Protein AF-0000000085159226 (afdb_homodimer)

pLDDT: mean 92.48, std 11.49, range [29.41, 98.88]

Solvent-accessible surface area (backbone atoms only — not comparable to full-atom values): 19243 Å² total; per-residue (Å²): 132,75,78,50,70,69,61,50,57,49,45,57,52,47,51,51,52,53,52,50,50,50,52,50,52,51,48,50,50,49,52,48,64,74,68,37,56,67,62,47,51,51,51,44,60,52,48,74,76,38,49,43,35,38,45,44,58,56,71,86,56,39,64,52,46,56,56,49,35,52,53,38,38,76,71,73,32,46,54,48,69,54,89,44,64,71,57,42,53,57,51,54,70,69,53,32,62,68,25,35,36,38,37,48,28,59,61,30,65,53,63,70,59,38,50,47,46,52,52,36,41,74,40,51,28,48,30,37,37,38,25,40,34,98,78,24,62,45,62,80,60,38,77,43,76,47,81,47,67,76,71,61,46,52,48,86,96,43,73,42,40,60,68,58,55,50,52,52,53,49,49,44,47,41,67,67,92,132,76,79,49,68,70,61,51,59,48,44,56,53,47,49,50,53,52,52,51,50,52,52,49,54,52,48,48,51,50,51,48,62,73,68,36,56,67,61,46,51,51,50,43,58,52,48,75,74,38,49,43,35,36,47,44,57,56,72,85,56,39,64,51,48,57,56,49,36,52,54,38,37,75,71,70,33,47,54,48,67,53,90,44,65,71,56,41,54,56,51,54,70,69,53,33,62,69,25,34,37,39,37,48,28,59,60,30,65,54,63,69,58,39,50,47,45,51,52,38,40,76,40,50,28,47,30,37,36,38,23,42,33,99,77,21,62,46,63,80,60,38,76,43,75,47,81,47,68,77,73,61,47,50,50,88,94,43,74,43,44,60,69,60,54,50,52,52,54,49,48,44,47,42,69,68,97

Foldseek 3Di:
DPCPPVNVVVVVVVVVVVVVLVVVLVVLLVVCVVPCPVVLVVVLVLCVVAAAEEEDEADPQQVLLVVLCVLSVVLVGHYDYDHDLVVSVVVLVVAALRYEYEYEYAALADPSSLVSLVSNLVRNHAYEYEYQHPPHSSVVRHPHYDHTHFPNDPDPPGTDDNSSSNSSSVVSSVVND/DPCPPVNVVVVVVVVVVVVVLVVVLVVQLVVCVPPCPVVLVVVLVLCVVAAAEEEDEADPQQVLLVVLCVLSVVLVGHYDYDHDLVVSVVVLVVAALRYEYEYEYAALADPSSLVSLVSNLVRNHAYEYEYQHPPHSSVVRHPHYDHTHFPNDPDPPHTDDNSSSNSSSVVSSVVND

Radius of gyration: 21.11 Å; Cα contacts (8 Å, |Δi|>4): 582; chains: 2; bounding box: 42×74×48 Å

Organism: Mycoplasmopsis pulmonis (strain UAB CTIP) (NCBI:txid272635)

Secondary structure (DSSP, 8-state):
----HHHHHHHHHHHHHHHHHHHHHHHHHHHHHHH-HHHHHHHHHHHTT--EEEEEE-GGGTHHHHHHHHHHHHTT-EEE--S-HHHHHHHHHH--TT-EEEEE-SSS--HHHHHHHHHHHHTT-EEEEEES-TT-GGGGT-SEEEE--S----STT----HHHHHHHHHHHHHHH-/----HHHHHHHHHHHHHHHHHHHHHHHHHHHHHHH-HHHHHHHHHHHTT--EEEEEE-GGGTHHHHHHHHHHHHTT-EEE--S-HHHHHHHHHH--TT-EEEEE-SSS--HHHHHHHHHHHHTT-EEEEEES-TT-GGGGT-SEEEE--S----STT----HHHHHHHHHHHHHHH-

Sequence (354 aa):
MTIKKEDFQDEKTQIVKWKNYNNLIAENIDFIYKNYYLEIIKIVGLLKRKNKIFLFGKGSNIELLSIFGQYLNKKEFISIYSYDIDIQEKYIDLVDQESFCFFFSFSGNTKKIVEFANKAKEKKAFIIHFSANPNSEIIKVCNIFLLVKNNEDVLYDHTNARISFLYIIMNIINLLKMTIKKEDFQDEKTQIVKWKNYNNLIAENIDFIYKNYYLEIIKIVGLLKRKNKIFLFGKGSNIELLSIFGQYLNKKEFISIYSYDIDIQEKYIDLVDQESFCFFFSFSGNTKKIVEFANKAKEKKAFIIHFSANPNSEIIKVCNIFLLVKNNEDVLYDHTNARISFLYIIMNIINLLK

InterPro domains:
  IPR001347 SIS domain [PF01380] (47-165)
  IPR001347 SIS domain [PS51464] (43-177)
  IPR035472 RpiR-like, SIS domain [cd05013] (39-173)
  IPR046348 SIS domain superfamily [SSF53697] (19-172)
  IPR047640 HTH-type transcriptional regulator RpiR-like [PTHR30514] (39-174)

Structure (mmCIF, N/CA/C/O backbone):
data_AF-0000000085159226-model_v1
#
loop_
_entity.id
_entity.type
_entity.pdbx_description
1 polymer 'SIS domain-containing protein'
#
loop_
_atom_site.group_PDB
_atom_site.id
_atom_site.type_symbol
_atom_site.label_atom_id
_atom_site.label_alt_id
_atom_site.label_comp_id
_atom_site.label_asym_id
_atom_site.label_entity_id
_atom_site.label_seq_id
_atom_site.pdbx_PDB_ins_code
_atom_site.Cartn_x
_atom_site.Cartn_y
_atom_site.Cartn_z
_atom_site.occupancy
_atom_site.B_iso_or_equiv
_atom_site.auth_seq_id
_atom_site.auth_comp_id
_atom_site.auth_asym_id
_atom_site.auth_atom_id
_atom_site.pdbx_PDB_model_num
ATOM 1 N N . MET A 1 1 ? -7.426 -40.5 -5.41 1 29.42 1 MET A N 1
ATOM 2 C CA . MET A 1 1 ? -6.246 -39.844 -4.84 1 29.42 1 MET A CA 1
ATOM 3 C C . MET A 1 1 ? -6.57 -39.188 -3.498 1 29.42 1 MET A C 1
ATOM 5 O O . MET A 1 1 ? -7.43 -38.312 -3.418 1 29.42 1 MET A O 1
ATOM 9 N N . THR A 1 2 ? -6.289 -39.812 -2.461 1 36.97 2 THR A N 1
ATOM 10 C CA . THR A 1 2 ? -6.586 -39.5 -1.065 1 36.97 2 THR A CA 1
ATOM 11 C C . THR A 1 2 ? -6.031 -38.156 -0.673 1 36.97 2 THR A C 1
ATOM 13 O O . THR A 1 2 ? -4.816 -37.938 -0.695 1 36.97 2 THR A O 1
ATOM 16 N N . ILE A 1 3 ? -6.773 -37.125 -0.876 1 48.66 3 ILE A N 1
ATOM 17 C CA . ILE A 1 3 ? -6.297 -35.844 -0.329 1 48.66 3 ILE A CA 1
ATOM 18 C C . ILE A 1 3 ? -5.699 -36.062 1.058 1 48.66 3 ILE A C 1
ATOM 20 O O . ILE A 1 3 ? -6.387 -36.562 1.967 1 48.66 3 ILE A O 1
ATOM 24 N N . LYS A 1 4 ? -4.387 -36.344 0.995 1 53.19 4 LYS A N 1
ATOM 25 C CA . LYS A 1 4 ? -3.703 -36.75 2.221 1 53.19 4 LYS A CA 1
ATOM 26 C C . LYS A 1 4 ? -4.094 -35.844 3.389 1 53.19 4 LYS A C 1
ATOM 28 O O . LYS A 1 4 ? -4.316 -34.656 3.209 1 53.19 4 LYS A O 1
ATOM 33 N N . LYS A 1 5 ? -4.449 -36.25 4.512 1 51.94 5 LYS A N 1
ATOM 34 C CA . LYS A 1 5 ? -4.781 -35.688 5.812 1 51.94 5 LYS A CA 1
ATOM 35 C C . LYS A 1 5 ? -3.955 -34.438 6.086 1 51.94 5 LYS A C 1
ATOM 37 O O . LYS A 1 5 ? -4.469 -33.438 6.625 1 51.94 5 LYS A O 1
ATOM 42 N N . GLU A 1 6 ? -2.631 -34.281 5.746 1 50.03 6 GLU A N 1
ATOM 43 C CA . GLU A 1 6 ? -1.7 -33.156 5.898 1 50.03 6 GLU A CA 1
ATOM 44 C C . GLU A 1 6 ? -2.119 -31.969 5.035 1 50.03 6 GLU A C 1
ATOM 46 O O . GLU A 1 6 ? -1.985 -30.828 5.453 1 50.03 6 GLU A O 1
ATOM 51 N N . ASP A 1 7 ? -2.658 -32.281 3.83 1 57.03 7 ASP A N 1
ATOM 52 C CA . ASP A 1 7 ? -3.154 -31.234 2.934 1 57.03 7 ASP A CA 1
ATOM 53 C C . ASP A 1 7 ? -4.371 -30.531 3.527 1 57.03 7 ASP A C 1
ATOM 55 O O . ASP A 1 7 ? -4.512 -29.312 3.402 1 57.03 7 ASP A O 1
ATOM 59 N N . PHE A 1 8 ? -5.266 -31.344 4.207 1 53.25 8 PHE A N 1
ATOM 60 C CA . PHE A 1 8 ? -6.461 -30.797 4.836 1 53.25 8 PHE A CA 1
ATOM 61 C C . PHE A 1 8 ? -6.094 -29.922 6.027 1 53.25 8 PHE A C 1
ATOM 63 O O . PHE A 1 8 ? -6.676 -28.859 6.223 1 53.25 8 PHE A O 1
ATOM 70 N N . GLN A 1 9 ? -5.266 -30.438 6.992 1 59.34 9 GLN A N 1
ATOM 71 C CA . GLN A 1 9 ? -4.812 -29.641 8.125 1 59.34 9 GLN A CA 1
ATOM 72 C C . GLN A 1 9 ? -4.145 -28.344 7.66 1 59.34 9 GLN A C 1
ATOM 74 O O . GLN A 1 9 ? -4.328 -27.297 8.273 1 59.34 9 GLN A O 1
ATOM 79 N N . ASP A 1 10 ? -3.584 -28.531 6.531 1 78 10 ASP A N 1
ATOM 80 C CA . ASP A 1 10 ? -2.922 -27.359 5.938 1 78 10 ASP A CA 1
ATOM 81 C C . ASP A 1 10 ? -3.943 -26.375 5.398 1 78 10 ASP A C 1
ATOM 83 O O . ASP A 1 10 ? -3.84 -25.172 5.652 1 78 10 ASP A O 1
ATOM 87 N N . GLU A 1 11 ? -5.133 -26.984 5.023 1 80.75 11 GLU A N 1
ATOM 88 C CA . GLU A 1 11 ? -6.16 -26.125 4.457 1 80.75 11 GLU A CA 1
ATOM 89 C C . GLU A 1 11 ? -6.914 -25.375 5.551 1 80.75 11 GLU A C 1
ATOM 91 O O . GLU A 1 11 ? -7.207 -24.188 5.414 1 80.75 11 GLU A O 1
ATOM 96 N N . LYS A 1 12 ? -7.309 -26.094 6.629 1 86.62 12 LYS A N 1
ATOM 97 C CA . LYS A 1 12 ? -8 -25.469 7.746 1 86.62 12 LYS A CA 1
ATOM 98 C C . LYS A 1 12 ? -7.156 -24.344 8.359 1 86.62 12 LYS A C 1
ATOM 100 O O . LYS A 1 12 ? -7.672 -23.281 8.688 1 86.62 12 LYS A O 1
ATOM 105 N N . THR A 1 13 ? -5.953 -24.625 8.523 1 91.25 13 THR A N 1
ATOM 106 C CA . THR A 1 13 ? -5.039 -23.625 9.062 1 91.25 13 THR A CA 1
ATOM 107 C C . THR A 1 13 ? -4.945 -22.422 8.133 1 91.25 13 THR A C 1
ATOM 109 O O . THR A 1 13 ? -4.922 -21.281 8.586 1 91.25 13 THR A O 1
ATOM 112 N N . GLN A 1 14 ? -4.949 -22.656 6.852 1 93 14 GLN A N 1
ATOM 113 C CA . GLN A 1 14 ? -4.883 -21.594 5.867 1 93 14 GLN A CA 1
ATOM 114 C C . GLN A 1 14 ? -6.141 -20.734 5.906 1 93 14 GLN A C 1
ATOM 116 O O . GLN A 1 14 ? -6.066 -19.5 5.781 1 93 14 GLN A O 1
ATOM 121 N N . ILE A 1 15 ? -7.246 -21.406 6.156 1 93.38 15 ILE A N 1
ATOM 122 C CA . ILE A 1 15 ? -8.523 -20.703 6.215 1 93.38 15 ILE A CA 1
ATOM 123 C C . ILE A 1 15 ? -8.547 -19.797 7.441 1 93.38 15 ILE A C 1
ATOM 125 O O . ILE A 1 15 ? -9 -18.641 7.363 1 93.38 15 ILE A O 1
ATOM 129 N N . VAL A 1 16 ? -8.117 -20.281 8.508 1 95.31 16 VAL A N 1
ATOM 130 C CA . VAL A 1 16 ? -8.094 -19.5 9.75 1 95.31 16 VAL A CA 1
ATOM 131 C C . VAL A 1 16 ? -7.16 -18.297 9.586 1 95.31 16 VAL A C 1
ATOM 133 O O . VAL A 1 16 ? -7.512 -17.188 9.961 1 95.31 16 VAL A O 1
ATOM 136 N N . LYS A 1 17 ? -5.992 -18.5 9.008 1 95 17 LYS A N 1
ATOM 137 C CA . LYS A 1 17 ? -5.047 -17.406 8.766 1 95 17 LYS A CA 1
ATOM 138 C C . LYS A 1 17 ? -5.652 -16.359 7.84 1 95 17 LYS A C 1
ATOM 140 O O . LYS A 1 17 ? -5.484 -15.156 8.07 1 95 17 LYS A O 1
ATOM 145 N N . TRP A 1 18 ? -6.336 -16.875 6.812 1 96.06 18 TRP A N 1
ATOM 146 C CA . TRP A 1 18 ? -7.027 -16.016 5.855 1 96.06 18 TRP A CA 1
ATOM 147 C C . TRP A 1 18 ? -8.055 -15.141 6.562 1 96.06 18 TRP A C 1
ATOM 149 O O . TRP A 1 18 ? -8.031 -13.914 6.418 1 96.06 18 TRP A O 1
ATOM 159 N N . LYS A 1 19 ? -8.852 -15.711 7.371 1 97.19 19 LYS A N 1
ATOM 160 C CA . LYS A 1 19 ? -9.922 -15.008 8.078 1 97.19 19 LYS A CA 1
ATOM 161 C C . LYS A 1 19 ? -9.352 -14.039 9.102 1 97.19 19 LYS A C 1
ATOM 163 O O . LYS A 1 19 ? -9.797 -12.891 9.188 1 97.19 19 LYS A O 1
ATOM 168 N N . ASN A 1 20 ? -8.375 -14.469 9.859 1 96.81 20 ASN A N 1
ATOM 169 C CA . ASN A 1 20 ? -7.785 -13.641 10.898 1 96.81 20 ASN A CA 1
ATOM 170 C C . ASN A 1 20 ? -7.117 -12.398 10.312 1 96.81 20 ASN A C 1
ATOM 172 O O . ASN A 1 20 ? -7.242 -11.305 10.867 1 96.81 20 ASN A O 1
ATOM 176 N N . TYR A 1 21 ? -6.414 -12.57 9.25 1 96.44 21 TYR A N 1
ATOM 177 C CA . TYR A 1 21 ? -5.734 -11.43 8.641 1 96.44 21 TYR A CA 1
ATOM 178 C C . TYR A 1 21 ? -6.738 -10.422 8.102 1 96.44 21 TYR A C 1
ATOM 180 O O . TYR A 1 21 ? -6.562 -9.211 8.273 1 96.44 21 TYR A O 1
ATOM 188 N N . ASN A 1 22 ? -7.773 -10.953 7.438 1 97.5 22 ASN A N 1
ATOM 189 C CA . ASN A 1 22 ? -8.812 -10.055 6.949 1 97.5 22 ASN A CA 1
ATOM 190 C C . ASN A 1 22 ? -9.445 -9.258 8.086 1 97.5 22 ASN A C 1
ATOM 192 O O . ASN A 1 22 ? -9.641 -8.047 7.969 1 97.5 22 ASN A O 1
ATOM 196 N N . ASN A 1 23 ? -9.758 -9.945 9.203 1 97.75 23 ASN A N 1
ATOM 197 C CA . ASN A 1 23 ? -10.359 -9.273 10.352 1 97.75 23 ASN A CA 1
ATOM 198 C C . ASN A 1 23 ? -9.445 -8.195 10.906 1 97.75 23 ASN A C 1
ATOM 200 O O . ASN A 1 23 ? -9.906 -7.109 11.273 1 97.75 23 ASN A O 1
ATOM 204 N N . LEU A 1 24 ? -8.211 -8.516 10.953 1 97.25 24 LEU A N 1
ATOM 205 C CA . LEU A 1 24 ? -7.211 -7.574 11.453 1 97.25 24 LEU A CA 1
ATOM 206 C C . LEU A 1 24 ? -7.168 -6.32 10.586 1 97.25 24 LEU A C 1
ATOM 208 O O . LEU A 1 24 ? -7.215 -5.203 11.102 1 97.25 24 LEU A O 1
ATOM 212 N N . ILE A 1 25 ? -7.082 -6.461 9.258 1 97.88 25 ILE A N 1
ATOM 213 C CA . ILE A 1 25 ? -6.984 -5.332 8.336 1 97.88 25 ILE A CA 1
ATOM 214 C C . ILE A 1 25 ? -8.266 -4.508 8.398 1 97.88 25 ILE A C 1
ATOM 216 O O . ILE A 1 25 ? -8.227 -3.275 8.43 1 97.88 25 ILE A O 1
ATOM 220 N N . ALA A 1 26 ? -9.398 -5.234 8.461 1 97.56 26 ALA A N 1
ATOM 221 C CA . ALA A 1 26 ? -10.68 -4.539 8.57 1 97.56 26 ALA A CA 1
ATOM 222 C C . ALA A 1 26 ? -10.742 -3.713 9.852 1 97.56 26 ALA A C 1
ATOM 224 O O . ALA A 1 26 ? -11.203 -2.568 9.836 1 97.56 26 ALA A O 1
ATOM 225 N N . GLU A 1 27 ? -10.312 -4.23 10.898 1 97.88 27 GLU A N 1
ATOM 226 C CA . GLU A 1 27 ? -10.297 -3.533 12.18 1 97.88 27 GLU A CA 1
ATOM 227 C C . GLU A 1 27 ? -9.375 -2.314 12.133 1 97.88 27 GLU A C 1
ATOM 229 O O . GLU A 1 27 ? -9.711 -1.26 12.68 1 97.88 27 GLU A O 1
ATOM 234 N N . ASN A 1 28 ? -8.18 -2.465 11.594 1 98.25 28 ASN A N 1
ATOM 235 C CA . ASN A 1 28 ? -7.223 -1.369 11.492 1 98.25 28 ASN A CA 1
ATOM 236 C C . ASN A 1 28 ? -7.793 -0.198 10.695 1 98.25 28 ASN A C 1
ATOM 238 O O . ASN A 1 28 ? -7.668 0.957 11.109 1 98.25 28 ASN A O 1
ATOM 242 N N . ILE A 1 29 ? -8.438 -0.51 9.555 1 98.06 29 ILE A N 1
ATOM 243 C CA . ILE A 1 29 ? -9.047 0.514 8.703 1 98.06 29 ILE A CA 1
ATOM 244 C C . ILE A 1 29 ? -10.188 1.194 9.461 1 98.06 29 ILE A C 1
ATOM 246 O O . ILE A 1 29 ? -10.289 2.424 9.461 1 98.06 29 ILE A O 1
ATOM 250 N N . ASP A 1 30 ? -10.992 0.391 10.141 1 98.12 30 ASP A N 1
ATOM 251 C CA . ASP A 1 30 ? -12.102 0.923 10.922 1 98.12 30 ASP A CA 1
ATOM 252 C C . ASP A 1 30 ? -11.602 1.84 12.039 1 98.12 30 ASP A C 1
ATOM 254 O O . ASP A 1 30 ? -12.203 2.879 12.312 1 98.12 30 ASP A O 1
ATOM 258 N N . PHE A 1 31 ? -10.57 1.495 12.711 1 98.44 31 PHE A N 1
ATOM 259 C CA . PHE A 1 31 ? -9.961 2.289 13.773 1 98.44 31 PHE A CA 1
ATOM 260 C C . PHE A 1 31 ? -9.555 3.666 13.25 1 98.44 31 PHE A C 1
ATOM 262 O O . PHE A 1 31 ? -9.875 4.684 13.875 1 98.44 31 PHE A O 1
ATOM 269 N N . ILE A 1 32 ? -8.883 3.734 12.117 1 98.31 32 ILE A N 1
ATOM 270 C CA . ILE A 1 32 ? -8.43 4.992 11.531 1 98.31 32 ILE A CA 1
ATOM 271 C C . ILE A 1 32 ? -9.633 5.828 11.117 1 98.31 32 ILE A C 1
ATOM 273 O O . ILE A 1 32 ? -9.695 7.027 11.398 1 98.31 32 ILE A O 1
ATOM 277 N N . TYR A 1 33 ? -10.578 5.148 10.445 1 98.38 33 TYR A N 1
ATOM 278 C CA . TYR A 1 33 ? -11.789 5.809 9.969 1 98.38 33 TYR A CA 1
ATOM 279 C C . TYR A 1 33 ? -12.523 6.48 11.125 1 98.38 33 TYR A C 1
ATOM 281 O O . TYR A 1 33 ? -12.977 7.625 11 1 98.38 33 TYR A O 1
ATOM 289 N N . LYS A 1 34 ? -12.594 5.852 12.242 1 98.12 34 LYS A N 1
ATOM 290 C CA . LYS A 1 34 ? -13.398 6.324 13.359 1 98.12 34 LYS A CA 1
ATOM 291 C C . LYS A 1 34 ? -12.656 7.383 14.164 1 98.12 34 LYS A C 1
ATOM 293 O O . LYS A 1 34 ? -13.273 8.242 14.805 1 98.12 34 LYS A O 1
ATOM 298 N N . ASN A 1 35 ? -11.352 7.395 14.07 1 97.75 35 ASN A N 1
ATOM 299 C CA . ASN A 1 35 ? -10.625 8.172 15.07 1 97.75 35 ASN A CA 1
ATOM 300 C C . ASN A 1 35 ? -9.898 9.352 14.438 1 97.75 35 ASN A C 1
ATOM 302 O O . ASN A 1 35 ? -9.5 10.289 15.133 1 97.75 35 ASN A O 1
ATOM 306 N N . TYR A 1 36 ? -9.727 9.336 13.141 1 97.38 36 TYR A N 1
ATOM 307 C CA . TYR A 1 36 ? -8.742 10.289 12.641 1 97.38 36 TYR A CA 1
ATOM 308 C C . TYR A 1 36 ? -9.367 11.242 11.633 1 97.38 36 TYR A C 1
ATOM 310 O O . TYR A 1 36 ? -8.656 11.961 10.914 1 97.38 36 TYR A O 1
ATOM 318 N N . TYR A 1 37 ? -10.688 11.273 11.547 1 96.25 37 TYR A N 1
ATOM 319 C CA . TYR A 1 37 ? -11.344 12.164 10.602 1 96.25 37 TYR A CA 1
ATOM 320 C C . TYR A 1 37 ? -10.945 13.617 10.852 1 96.25 37 TYR A C 1
ATOM 322 O O . TYR A 1 37 ? -10.547 14.328 9.93 1 96.25 37 TYR A O 1
ATOM 330 N N . LEU A 1 38 ? -10.93 14.109 12.078 1 96.06 38 LEU A N 1
ATOM 331 C CA . LEU A 1 38 ? -10.656 15.5 12.414 1 96.06 38 LEU A CA 1
ATOM 332 C C . LEU A 1 38 ? -9.203 15.852 12.117 1 96.06 38 LEU A C 1
ATOM 334 O O . LEU A 1 38 ? -8.914 16.906 11.555 1 96.06 38 LEU A O 1
ATOM 338 N N . GLU A 1 39 ? -8.281 14.977 12.523 1 97.19 39 GLU A N 1
ATOM 339 C CA . GLU A 1 39 ? -6.867 15.219 12.266 1 97.19 39 GLU A CA 1
ATOM 340 C C . GLU A 1 39 ? -6.578 15.297 10.773 1 97.19 39 GLU A C 1
ATOM 342 O O . GLU A 1 39 ? -5.824 16.172 10.328 1 97.19 39 GLU A O 1
ATOM 347 N N . ILE A 1 40 ? -7.238 14.43 10 1 97.25 40 ILE A N 1
ATOM 348 C CA . ILE A 1 40 ? -6.98 14.375 8.562 1 97.25 40 ILE A CA 1
ATOM 349 C C . ILE A 1 40 ? -7.562 15.617 7.891 1 97.25 40 ILE A C 1
ATOM 351 O O . ILE A 1 40 ? -6.934 16.203 7.008 1 97.25 40 ILE A O 1
ATOM 355 N N . ILE A 1 41 ? -8.695 16.078 8.32 1 95.06 41 ILE A N 1
ATOM 356 C CA . ILE A 1 41 ? -9.289 17.281 7.766 1 95.06 41 ILE A CA 1
ATOM 357 C C . ILE A 1 41 ? -8.406 18.484 8.094 1 95.06 41 ILE A C 1
ATOM 359 O O . ILE A 1 41 ? -8.219 19.375 7.254 1 95.06 41 ILE A O 1
ATOM 363 N N . LYS A 1 42 ? -7.906 18.531 9.266 1 94.62 42 LYS A N 1
ATOM 364 C CA . LYS A 1 42 ? -6.988 19.594 9.656 1 94.62 42 LYS A CA 1
ATOM 365 C C . LYS A 1 42 ? -5.742 19.594 8.781 1 94.62 42 LYS A C 1
ATOM 367 O O . LYS A 1 42 ? -5.312 20.656 8.312 1 94.62 42 LYS A O 1
ATOM 372 N N . ILE A 1 43 ? -5.164 18.453 8.531 1 95.62 43 ILE A N 1
ATOM 373 C CA . ILE A 1 43 ? -3.99 18.312 7.68 1 95.62 43 ILE A CA 1
ATOM 374 C C . ILE A 1 43 ? -4.309 18.828 6.281 1 95.62 43 ILE A C 1
ATOM 376 O O . ILE A 1 43 ? -3.555 19.641 5.719 1 95.62 43 ILE A O 1
ATOM 380 N N . VAL A 1 44 ? -5.438 18.453 5.766 1 94.81 44 VAL A N 1
ATOM 381 C CA . VAL A 1 44 ? -5.852 18.844 4.422 1 94.81 44 VAL A CA 1
ATOM 382 C C . VAL A 1 44 ? -6.02 20.359 4.352 1 94.81 44 VAL A C 1
ATOM 384 O O . VAL A 1 44 ? -5.594 21 3.383 1 94.81 44 VAL A O 1
ATOM 387 N N . GLY A 1 45 ? -6.652 20.922 5.387 1 91.88 45 GLY A N 1
ATOM 388 C CA . GLY A 1 45 ? -6.812 22.359 5.438 1 91.88 45 GLY A CA 1
ATOM 389 C C . GLY A 1 45 ? -5.492 23.109 5.449 1 91.88 45 GLY A C 1
ATOM 390 O O . GLY A 1 45 ? -5.348 24.141 4.781 1 91.88 45 GLY A O 1
ATOM 391 N N . LEU A 1 46 ? -4.559 22.609 6.145 1 90.75 46 LEU A N 1
ATOM 392 C CA . LEU A 1 46 ? -3.246 23.219 6.262 1 90.75 46 LEU A CA 1
ATOM 393 C C . LEU A 1 46 ? -2.465 23.094 4.961 1 90.75 46 LEU A C 1
ATOM 395 O O . LEU A 1 46 ? -1.759 24.031 4.559 1 90.75 46 LEU A O 1
ATOM 399 N N . LEU A 1 47 ? -2.578 21.984 4.25 1 91.25 47 LEU A N 1
ATOM 400 C CA . LEU A 1 47 ? -1.866 21.734 3.002 1 91.25 47 LEU A CA 1
ATOM 401 C C . LEU A 1 47 ? -2.359 22.656 1.896 1 91.25 47 LEU A C 1
ATOM 403 O O . LEU A 1 47 ? -1.607 23 0.979 1 91.25 47 LEU A O 1
ATOM 407 N N . LYS A 1 48 ? -3.541 23.062 2.021 1 87.06 48 LYS A N 1
ATOM 408 C CA . LYS A 1 48 ? -4.094 23.969 1.014 1 87.06 48 LYS A CA 1
ATOM 409 C C . LYS A 1 48 ? -3.441 25.344 1.094 1 87.06 48 LYS A C 1
ATOM 411 O O . LYS A 1 48 ? -3.469 26.109 0.126 1 87.06 48 LYS A O 1
ATOM 416 N N . ARG A 1 49 ? -2.855 25.641 2.199 1 84.12 49 ARG A N 1
ATOM 417 C CA . ARG A 1 49 ? -2.252 26.953 2.41 1 84.12 49 ARG A CA 1
ATOM 418 C C . ARG A 1 49 ? -0.758 26.922 2.109 1 84.12 49 ARG A C 1
ATOM 420 O O . ARG A 1 49 ? -0.153 27.969 1.841 1 84.12 49 ARG A O 1
ATOM 427 N N . LYS A 1 50 ? -0.128 25.844 2.264 1 75.25 50 LYS A N 1
ATOM 428 C CA . LYS A 1 50 ? 1.304 25.641 2.055 1 75.25 50 LYS A CA 1
ATOM 429 C C . LYS A 1 50 ? 1.563 24.516 1.062 1 75.25 50 LYS A C 1
ATOM 431 O O . LYS A 1 50 ? 0.823 23.531 1.027 1 75.25 50 LYS A O 1
ATOM 436 N N . ASN A 1 51 ? 2.76 24.812 0.404 1 79.44 51 ASN A N 1
ATOM 437 C CA . ASN A 1 51 ? 2.881 23.844 -0.686 1 79.44 51 ASN A CA 1
ATOM 438 C C . ASN A 1 51 ? 4.23 23.141 -0.655 1 79.44 51 ASN A C 1
ATOM 440 O O . ASN A 1 51 ? 4.535 22.344 -1.546 1 79.44 51 ASN A O 1
ATOM 444 N N . LYS A 1 52 ? 4.953 23.422 0.347 1 94.06 52 LYS A N 1
ATOM 445 C CA . LYS A 1 52 ? 6.234 22.734 0.446 1 94.06 52 LYS A CA 1
ATOM 446 C C . LYS A 1 52 ? 6.164 21.594 1.454 1 94.06 52 LYS A C 1
ATOM 448 O O . LYS A 1 52 ? 6.035 21.828 2.658 1 94.06 52 LYS A O 1
ATOM 453 N N . ILE A 1 53 ? 6.289 20.375 0.938 1 97.81 53 ILE A N 1
ATOM 454 C CA . ILE A 1 53 ? 6.051 19.203 1.766 1 97.81 53 ILE A CA 1
ATOM 455 C C . ILE A 1 53 ? 7.285 18.297 1.751 1 97.81 53 ILE A C 1
ATOM 457 O O . ILE A 1 53 ? 7.781 17.938 0.683 1 97.81 53 ILE A O 1
ATOM 461 N N . PHE A 1 54 ? 7.789 18.047 2.928 1 98.5 54 PHE A N 1
ATOM 462 C CA . PHE A 1 54 ? 8.898 17.109 3.084 1 98.5 54 PHE A CA 1
ATOM 463 C C . PHE A 1 54 ? 8.414 15.789 3.676 1 98.5 54 PHE A C 1
ATOM 465 O O . PHE A 1 54 ? 7.641 15.781 4.633 1 98.5 54 PHE A O 1
ATOM 472 N N . LEU A 1 55 ? 8.867 14.695 3.082 1 98.56 55 LEU A N 1
ATOM 473 C CA . LEU A 1 55 ? 8.523 13.359 3.566 1 98.56 55 LEU A CA 1
ATOM 474 C C . LEU A 1 55 ? 9.766 12.625 4.07 1 98.56 55 LEU A C 1
ATOM 476 O O . LEU A 1 55 ? 10.758 12.523 3.35 1 98.56 55 LEU A O 1
ATOM 480 N N . PHE A 1 56 ? 9.68 12.164 5.281 1 98.56 56 PHE A N 1
ATOM 481 C CA . PHE A 1 56 ? 10.797 11.477 5.906 1 98.56 56 PHE A CA 1
ATOM 482 C C . PHE A 1 56 ? 10.383 10.102 6.406 1 98.56 56 PHE A C 1
ATOM 484 O O . PHE A 1 56 ? 9.234 9.906 6.824 1 98.56 56 PHE A O 1
ATOM 491 N N . GLY A 1 57 ? 11.227 9.211 6.332 1 96.5 57 GLY A N 1
ATOM 492 C CA . GLY A 1 57 ? 11 7.855 6.805 1 96.5 57 GLY A CA 1
ATOM 493 C C . GLY A 1 57 ? 12.094 6.895 6.387 1 96.5 57 GLY A C 1
ATOM 494 O O . GLY A 1 57 ? 13.023 7.273 5.668 1 96.5 57 GLY A O 1
ATOM 495 N N . LYS A 1 58 ? 12 5.695 6.938 1 89.88 58 LYS A N 1
ATOM 496 C CA . LYS A 1 58 ? 12.945 4.645 6.582 1 89.88 58 LYS A CA 1
ATOM 497 C C . LYS A 1 58 ? 12.367 3.262 6.867 1 89.88 58 LYS A C 1
ATOM 499 O O . LYS A 1 58 ? 11.312 3.143 7.496 1 89.88 58 LYS A O 1
ATOM 504 N N . GLY A 1 59 ? 13 2.281 6.301 1 87.5 59 GLY A N 1
ATOM 505 C CA . GLY A 1 59 ? 12.641 0.913 6.637 1 87.5 59 GLY A CA 1
ATOM 506 C C . GLY A 1 59 ? 11.609 0.316 5.699 1 87.5 59 GLY A C 1
ATOM 507 O O . GLY A 1 59 ? 11.625 0.593 4.496 1 87.5 59 GLY A O 1
ATOM 508 N N . SER A 1 60 ? 10.773 -0.545 6.246 1 81.5 60 SER A N 1
ATOM 509 C CA . SER A 1 60 ? 9.891 -1.408 5.461 1 81.5 60 SER A CA 1
ATOM 510 C C . SER A 1 60 ? 8.773 -0.608 4.801 1 81.5 60 SER A C 1
ATOM 512 O O . SER A 1 60 ? 8.141 -1.08 3.854 1 81.5 60 SER A O 1
ATOM 514 N N . ASN A 1 61 ? 8.602 0.595 5.23 1 84.69 61 ASN A N 1
ATOM 515 C CA . ASN A 1 61 ? 7.5 1.388 4.695 1 84.69 61 ASN A CA 1
ATOM 516 C C . ASN A 1 61 ? 8.008 2.52 3.805 1 84.69 61 ASN A C 1
ATOM 518 O O . ASN A 1 61 ? 7.285 3.49 3.561 1 84.69 61 ASN A O 1
ATOM 522 N N . ILE A 1 62 ? 9.219 2.404 3.35 1 92.12 62 ILE A N 1
ATOM 523 C CA . ILE A 1 62 ? 9.883 3.512 2.674 1 92.12 62 ILE A CA 1
ATOM 524 C C . ILE A 1 62 ? 9.164 3.832 1.368 1 92.12 62 ILE A C 1
ATOM 526 O O . ILE A 1 62 ? 9.133 4.984 0.933 1 92.12 62 ILE A O 1
ATOM 530 N N . GLU A 1 63 ? 8.508 2.898 0.732 1 93.69 63 GLU A N 1
ATOM 531 C CA . GLU A 1 63 ? 7.828 3.115 -0.542 1 93.69 63 GLU A CA 1
ATOM 532 C C . GLU A 1 63 ? 6.676 4.105 -0.393 1 93.69 63 GLU A C 1
ATOM 534 O O . GLU A 1 63 ? 6.25 4.727 -1.371 1 93.69 63 GLU A O 1
ATOM 539 N N . LEU A 1 64 ? 6.227 4.281 0.822 1 94.38 64 LEU A N 1
ATOM 540 C CA . LEU A 1 64 ? 5.156 5.23 1.105 1 94.38 64 LEU A CA 1
ATOM 541 C C . LEU A 1 64 ? 5.562 6.645 0.706 1 9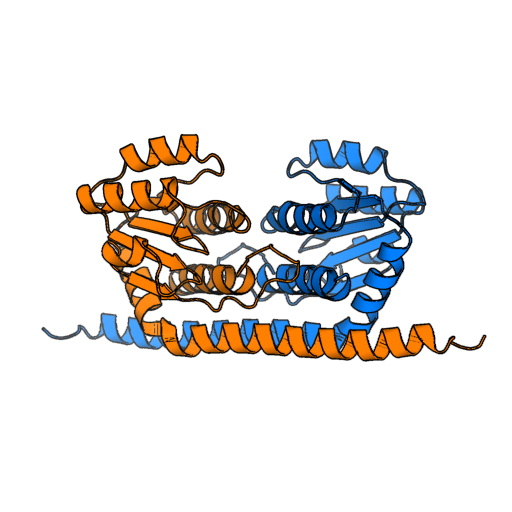4.38 64 LEU A C 1
ATOM 543 O O . LEU A 1 64 ? 4.723 7.438 0.279 1 94.38 64 LEU A O 1
ATOM 547 N N . LEU A 1 65 ? 6.859 6.941 0.875 1 97.19 65 LEU A N 1
ATOM 548 C CA . LEU A 1 65 ? 7.348 8.281 0.553 1 97.19 65 LEU A CA 1
ATOM 549 C C . LEU A 1 65 ? 7.113 8.602 -0.919 1 97.19 65 LEU A C 1
ATOM 551 O O . LEU A 1 65 ? 6.602 9.672 -1.251 1 97.19 65 LEU A O 1
ATOM 555 N N . SER A 1 66 ? 7.414 7.617 -1.749 1 95.44 66 SER A N 1
ATOM 556 C CA . SER A 1 66 ? 7.266 7.84 -3.184 1 95.44 66 SER A CA 1
ATOM 557 C C . SER A 1 66 ? 5.797 7.852 -3.592 1 95.44 66 SER A C 1
ATOM 559 O O . SER A 1 66 ? 5.383 8.664 -4.422 1 95.44 66 SER A O 1
ATOM 561 N N . ILE A 1 67 ? 4.973 7.008 -2.998 1 95 67 ILE A N 1
ATOM 562 C CA . ILE A 1 67 ? 3.551 6.965 -3.314 1 95 67 ILE A CA 1
ATOM 563 C C . ILE A 1 67 ? 2.904 8.297 -2.949 1 95 67 ILE A C 1
ATOM 565 O O . ILE A 1 67 ? 2.277 8.945 -3.795 1 95 67 ILE A O 1
ATOM 569 N N . PHE A 1 68 ? 3.184 8.734 -1.777 1 96.56 68 PHE A N 1
ATOM 570 C CA . PHE A 1 68 ? 2.588 9.977 -1.308 1 96.56 68 PHE A CA 1
ATOM 571 C C . PHE A 1 68 ? 3.129 11.164 -2.092 1 96.56 68 PHE A C 1
ATOM 573 O O . PHE A 1 68 ? 2.361 12.016 -2.553 1 96.56 68 PHE A O 1
ATOM 580 N N . GLY A 1 69 ? 4.426 11.156 -2.248 1 95.56 69 GLY A N 1
ATOM 581 C CA . GLY A 1 69 ? 5.062 12.242 -2.973 1 95.56 69 GLY A CA 1
ATOM 582 C C . GLY A 1 69 ? 4.551 12.398 -4.391 1 95.56 69 GLY A C 1
ATOM 583 O O . GLY A 1 69 ? 4.301 13.516 -4.848 1 95.56 69 GLY A O 1
ATOM 584 N N . GLN A 1 70 ? 4.371 11.367 -5.043 1 93.19 70 GLN A N 1
ATOM 585 C CA . GLN A 1 70 ? 3.891 11.414 -6.422 1 93.19 70 GLN A CA 1
ATOM 586 C C . GLN A 1 70 ? 2.467 11.961 -6.488 1 93.19 70 GLN A C 1
ATOM 588 O O . GLN A 1 70 ? 2.139 12.742 -7.379 1 93.19 70 GLN A O 1
ATOM 593 N N . TYR A 1 71 ? 1.628 11.562 -5.57 1 93.44 71 TYR A N 1
ATOM 594 C CA . TYR A 1 71 ? 0.261 12.07 -5.551 1 93.44 71 TYR A CA 1
ATOM 595 C C . TYR A 1 71 ? 0.24 13.555 -5.223 1 93.44 71 TYR A C 1
ATOM 597 O O . TYR A 1 71 ? -0.525 14.32 -5.816 1 93.44 71 TYR A O 1
ATOM 605 N N . LEU A 1 72 ? 1.1 13.898 -4.316 1 94.56 72 LEU A N 1
ATOM 606 C CA . LEU A 1 72 ? 1.189 15.32 -3.975 1 94.56 72 LEU A CA 1
ATOM 607 C C . LEU A 1 72 ? 1.641 16.141 -5.176 1 94.56 72 LEU A C 1
ATOM 609 O O . LEU A 1 72 ? 1.083 17.203 -5.445 1 94.56 72 LEU A O 1
ATOM 613 N N . ASN A 1 73 ? 2.578 15.555 -5.855 1 93.12 73 ASN A N 1
ATOM 614 C CA . ASN A 1 73 ? 3.066 16.25 -7.043 1 93.12 73 ASN A CA 1
ATOM 615 C C . ASN A 1 73 ? 1.974 16.391 -8.102 1 93.12 73 ASN A C 1
ATOM 617 O O . ASN A 1 73 ? 1.854 17.438 -8.742 1 93.12 73 ASN A O 1
ATOM 621 N N . LYS A 1 74 ? 1.193 15.445 -8.281 1 91.06 74 LYS A N 1
ATOM 622 C CA . LYS A 1 74 ? 0.094 15.484 -9.242 1 91.06 74 LYS A CA 1
ATOM 623 C C . LYS A 1 74 ? -0.946 16.531 -8.836 1 91.06 74 LYS A C 1
ATOM 625 O O . LYS A 1 74 ? -1.666 17.047 -9.695 1 91.06 74 LYS A O 1
ATOM 630 N N . LYS A 1 75 ? -0.99 16.797 -7.57 1 91.31 75 LYS A N 1
ATOM 631 C CA . LYS A 1 75 ? -1.893 17.828 -7.066 1 91.31 75 LYS A CA 1
ATOM 632 C C . LYS A 1 75 ? -1.196 19.188 -7.004 1 91.31 75 LYS A C 1
ATOM 634 O O . LYS A 1 75 ? -1.717 20.141 -6.406 1 91.31 75 LYS A O 1
ATOM 639 N N . GLU A 1 76 ? 0.038 19.25 -7.547 1 91.31 76 GLU A N 1
ATOM 640 C CA . GLU A 1 76 ? 0.789 20.5 -7.754 1 91.31 76 GLU A CA 1
ATOM 641 C C . GLU A 1 76 ? 1.416 20.984 -6.453 1 91.31 76 GLU A C 1
ATOM 643 O O . GLU A 1 76 ? 1.689 22.172 -6.297 1 91.31 76 GLU A O 1
ATOM 648 N N . PHE A 1 77 ? 1.541 20.094 -5.539 1 93.56 77 PHE A N 1
ATOM 649 C CA . PHE A 1 77 ? 2.385 20.375 -4.387 1 93.56 77 PHE A CA 1
ATOM 650 C C . PHE A 1 77 ? 3.852 20.125 -4.711 1 93.56 77 PHE A C 1
ATOM 652 O O . PHE A 1 77 ? 4.168 19.375 -5.637 1 93.56 77 PHE A O 1
ATOM 659 N N . ILE A 1 78 ? 4.648 20.859 -3.971 1 95.19 78 ILE A N 1
ATOM 660 C CA . ILE A 1 78 ? 6.074 20.562 -4.023 1 95.19 78 ILE A CA 1
ATOM 661 C C . ILE A 1 78 ? 6.422 19.531 -2.941 1 95.19 78 ILE A C 1
ATOM 663 O O . ILE A 1 78 ? 6.398 19.859 -1.75 1 95.19 78 ILE A O 1
ATOM 667 N N . SER A 1 79 ? 6.656 18.359 -3.355 1 96.56 79 SER A N 1
ATOM 668 C CA . SER A 1 79 ? 7.02 17.328 -2.393 1 96.56 79 SER A CA 1
ATOM 669 C C . SER A 1 79 ? 8.484 16.922 -2.537 1 96.56 79 SER A C 1
ATOM 671 O O . SER A 1 79 ? 8.969 16.719 -3.65 1 96.56 79 SER A O 1
ATOM 673 N N . ILE A 1 80 ? 9.195 16.859 -1.472 1 98.06 80 ILE A N 1
ATOM 674 C CA . ILE A 1 80 ? 10.617 16.516 -1.413 1 98.06 80 ILE A CA 1
ATOM 675 C C . ILE A 1 80 ? 10.812 15.25 -0.579 1 98.06 80 ILE A C 1
ATOM 677 O O . ILE A 1 80 ? 10.492 15.234 0.613 1 98.06 80 ILE A O 1
ATOM 681 N N . TYR A 1 81 ? 11.375 14.188 -1.236 1 98.12 81 TYR A N 1
ATOM 682 C CA . TYR A 1 81 ? 11.578 12.914 -0.552 1 98.12 81 TYR A CA 1
ATOM 683 C C . TYR A 1 81 ? 12.68 12.102 -1.22 1 98.12 81 TYR A C 1
ATOM 685 O O . TYR A 1 81 ? 13.039 12.367 -2.369 1 98.12 81 TYR A O 1
ATOM 693 N N . SER A 1 82 ? 13.234 11.242 -0.468 1 98 82 SER A N 1
ATOM 694 C CA . SER A 1 82 ? 14.25 10.32 -0.963 1 98 82 SER A CA 1
ATOM 695 C C . SER A 1 82 ? 14.258 9.023 -0.162 1 98 82 SER A C 1
ATOM 697 O O . SER A 1 82 ? 13.953 9.023 1.032 1 98 82 SER A O 1
ATOM 699 N N . TYR A 1 83 ? 14.641 7.977 -0.876 1 95.88 83 TYR A N 1
ATOM 700 C CA . TYR A 1 83 ? 14.82 6.711 -0.176 1 95.88 83 TYR A CA 1
ATOM 701 C C . TYR A 1 83 ? 16.141 6.691 0.588 1 95.88 83 TYR A C 1
ATOM 703 O O . TYR A 1 83 ? 16.328 5.871 1.488 1 95.88 83 TYR A O 1
ATOM 711 N N . ASP A 1 84 ? 17.016 7.547 0.155 1 96.94 84 ASP A N 1
ATOM 712 C CA . ASP A 1 84 ? 18.344 7.59 0.75 1 96.94 84 ASP A CA 1
ATOM 713 C C . ASP A 1 84 ? 18.359 8.469 1.998 1 96.94 84 ASP A C 1
ATOM 715 O O . ASP A 1 84 ? 18.125 9.68 1.914 1 96.94 84 ASP A O 1
ATOM 719 N N . ILE A 1 85 ? 18.734 7.867 3.102 1 97.06 85 ILE A N 1
ATOM 720 C CA . ILE A 1 85 ? 18.672 8.562 4.383 1 97.06 85 ILE A CA 1
ATOM 721 C C . ILE A 1 85 ? 19.672 9.711 4.398 1 97.06 85 ILE A C 1
ATOM 723 O O . ILE A 1 85 ? 19.438 10.742 5.043 1 97.06 85 ILE A O 1
ATOM 727 N N . ASP A 1 86 ? 20.719 9.547 3.689 1 97.88 86 ASP A N 1
ATOM 728 C CA . ASP A 1 86 ? 21.719 10.625 3.623 1 97.88 86 ASP A CA 1
ATOM 729 C C . ASP A 1 86 ? 21.172 11.82 2.836 1 97.88 86 ASP A C 1
ATOM 731 O O . ASP A 1 86 ? 21.469 12.969 3.166 1 97.88 86 ASP A O 1
ATOM 735 N N . ILE A 1 87 ? 20.453 11.523 1.831 1 98.44 87 ILE A N 1
ATOM 736 C CA . ILE A 1 87 ? 19.828 12.586 1.062 1 98.44 87 ILE A CA 1
ATOM 737 C C . ILE A 1 87 ? 18.734 13.25 1.9 1 98.44 87 ILE A C 1
ATOM 739 O O . ILE A 1 87 ? 18.562 14.469 1.871 1 98.44 87 ILE A O 1
ATOM 743 N N . GLN A 1 88 ? 18 12.461 2.684 1 98.5 88 GLN A N 1
ATOM 744 C CA . GLN A 1 88 ? 17 13.023 3.582 1 98.5 88 GLN A CA 1
ATOM 745 C C . GLN A 1 88 ? 17.625 14.008 4.562 1 98.5 88 GLN A C 1
ATOM 747 O O . GLN A 1 88 ? 17 15.023 4.91 1 98.5 88 GLN A O 1
ATOM 752 N N . GLU A 1 89 ? 18.797 13.688 4.906 1 98.31 89 GLU A N 1
ATOM 753 C CA . GLU A 1 89 ? 19.5 14.594 5.812 1 98.31 89 GLU A CA 1
ATOM 754 C C . GLU A 1 89 ? 19.719 15.961 5.172 1 98.31 89 GLU A C 1
ATOM 756 O O . GLU A 1 89 ? 19.609 16.984 5.84 1 98.31 89 GLU A O 1
ATOM 761 N N . LYS A 1 90 ? 20.047 15.977 3.971 1 98.56 90 LYS A N 1
ATOM 762 C CA . LYS A 1 90 ? 20.203 17.234 3.25 1 98.56 90 LYS A CA 1
ATOM 763 C C . LYS A 1 90 ? 18.859 17.969 3.123 1 98.56 90 LYS A C 1
ATOM 765 O O . LYS A 1 90 ? 18.812 19.203 3.197 1 98.56 90 LYS A O 1
ATOM 770 N N . TYR A 1 91 ? 17.828 17.219 2.959 1 98.5 91 TYR A N 1
ATOM 771 C CA . TYR A 1 91 ? 16.5 17.812 2.818 1 98.5 91 TYR A CA 1
ATOM 772 C C . TYR A 1 91 ? 16.078 18.484 4.113 1 98.5 91 TYR A C 1
ATOM 774 O O . TYR A 1 91 ? 15.414 19.531 4.09 1 98.5 91 TYR A O 1
ATOM 782 N N . ILE A 1 92 ? 16.438 17.891 5.227 1 98.44 92 ILE A N 1
ATOM 783 C CA . ILE A 1 92 ? 16.062 18.484 6.504 1 98.44 92 ILE A CA 1
ATOM 784 C C . ILE A 1 92 ? 16.703 19.875 6.621 1 98.44 92 ILE A C 1
ATOM 786 O O . ILE A 1 92 ? 16.109 20.781 7.227 1 98.44 92 ILE A O 1
ATOM 790 N N . ASP A 1 93 ? 17.828 20.031 5.977 1 98.12 93 ASP A N 1
ATOM 791 C CA . ASP A 1 93 ? 18.516 21.328 6.02 1 98.12 93 ASP A CA 1
ATOM 792 C C . ASP A 1 93 ? 17.734 22.375 5.242 1 98.12 93 ASP A C 1
ATOM 794 O O . ASP A 1 93 ? 17.922 23.578 5.473 1 98.12 93 ASP A O 1
ATOM 798 N N . LEU A 1 94 ? 16.891 22.016 4.387 1 97.81 94 LEU A N 1
ATOM 799 C CA . LEU A 1 94 ? 16.125 22.922 3.551 1 97.81 94 LEU A CA 1
ATOM 800 C C . LEU A 1 94 ? 14.805 23.297 4.219 1 97.81 94 LEU A C 1
ATOM 802 O O . LEU A 1 94 ? 14.125 24.234 3.795 1 97.81 94 LEU A O 1
ATOM 806 N N . VAL A 1 95 ? 14.438 22.641 5.238 1 98 95 VAL A N 1
ATOM 807 C CA . VAL A 1 95 ? 13.188 22.859 5.957 1 98 95 VAL A CA 1
ATOM 808 C C . VAL A 1 95 ? 13.195 24.234 6.605 1 98 95 VAL A C 1
ATOM 810 O O . VAL A 1 95 ? 14.242 24.719 7.035 1 98 95 VAL A O 1
ATOM 813 N N . ASP A 1 96 ? 12.031 24.875 6.582 1 97.25 96 ASP A N 1
ATOM 814 C CA . ASP A 1 96 ? 11.836 26.156 7.246 1 97.25 96 ASP A CA 1
ATOM 815 C C . ASP A 1 96 ? 10.43 26.266 7.828 1 97.25 96 ASP A C 1
ATOM 817 O O . ASP A 1 96 ? 9.711 25.266 7.914 1 97.25 96 ASP A O 1
ATOM 821 N N . GLN A 1 97 ? 10.008 27.484 8.227 1 96 97 GLN A N 1
ATOM 822 C CA . GLN A 1 97 ? 8.766 27.672 8.961 1 96 97 GLN A CA 1
ATOM 823 C C . GLN A 1 97 ? 7.551 27.5 8.055 1 96 97 GLN A C 1
ATOM 825 O O . GLN A 1 97 ? 6.422 27.359 8.531 1 96 97 GLN A O 1
ATOM 830 N N . GLU A 1 98 ? 7.828 27.453 6.727 1 94.88 98 GLU A N 1
ATOM 831 C CA . GLU A 1 98 ? 6.73 27.281 5.781 1 94.88 98 GLU A CA 1
ATOM 832 C C . GLU A 1 98 ? 6.574 25.812 5.367 1 94.88 98 GLU A C 1
ATOM 834 O O . GLU A 1 98 ? 5.645 25.469 4.641 1 94.88 98 GLU A O 1
ATOM 839 N N . SER A 1 99 ? 7.465 25 5.902 1 96.5 99 SER A N 1
ATOM 840 C CA . SER A 1 99 ? 7.516 23.594 5.484 1 96.5 99 SER A CA 1
ATOM 841 C C . SER A 1 99 ? 6.566 22.734 6.309 1 96.5 99 SER A C 1
ATOM 843 O O . SER A 1 99 ? 6.41 22.953 7.512 1 96.5 99 SER A O 1
ATOM 845 N N . PHE A 1 100 ? 5.953 21.781 5.582 1 97.31 100 PHE A N 1
ATOM 846 C CA . PHE A 1 100 ? 5.262 20.656 6.207 1 97.31 100 PHE A CA 1
ATOM 847 C C . PHE A 1 100 ? 6.121 19.406 6.172 1 97.31 100 PHE A C 1
ATOM 849 O O . PHE A 1 100 ? 6.566 18.984 5.105 1 97.31 100 PHE A O 1
ATOM 856 N N . CYS A 1 101 ? 6.32 18.875 7.312 1 98.25 101 CYS A N 1
ATOM 857 C CA . CYS A 1 101 ? 7.148 17.672 7.398 1 98.25 101 CYS A CA 1
ATOM 858 C C . CYS A 1 101 ? 6.336 16.469 7.871 1 98.25 101 CYS A C 1
ATOM 860 O O . CYS A 1 101 ? 5.781 16.5 8.969 1 98.25 101 CYS A O 1
ATOM 862 N N . PHE A 1 102 ? 6.273 15.492 7.043 1 98.38 102 PHE A N 1
ATOM 863 C CA . PHE A 1 102 ? 5.664 14.219 7.406 1 98.38 102 PHE A CA 1
ATOM 864 C C . PHE A 1 102 ? 6.73 13.195 7.797 1 98.38 102 PHE A C 1
ATOM 866 O O . PHE A 1 102 ? 7.691 12.984 7.059 1 98.38 102 PHE A O 1
ATOM 873 N N . PHE A 1 103 ? 6.57 12.609 8.93 1 98.38 103 PHE A N 1
ATOM 874 C CA . PHE A 1 103 ? 7.453 11.547 9.398 1 98.38 103 PHE A CA 1
ATOM 875 C C . PHE A 1 103 ? 6.707 10.219 9.477 1 98.38 103 PHE A C 1
ATOM 877 O O . PHE A 1 103 ? 5.84 10.047 10.336 1 98.38 103 PHE A O 1
ATOM 884 N N . PHE A 1 104 ? 7.059 9.305 8.57 1 96.88 104 PHE A N 1
ATOM 885 C CA . PHE A 1 104 ? 6.555 7.934 8.609 1 96.88 104 PHE A CA 1
ATOM 886 C C . PHE A 1 104 ? 7.562 7.004 9.273 1 96.88 104 PHE A C 1
ATOM 888 O O . PHE A 1 104 ? 8.492 6.52 8.625 1 96.88 104 PHE A O 1
ATOM 895 N N . SER A 1 105 ? 7.457 6.766 10.5 1 94.44 105 SER A N 1
ATOM 896 C CA . SER A 1 105 ? 8.359 5.91 11.266 1 94.44 105 SER A CA 1
ATOM 897 C C . SER A 1 105 ? 7.586 4.945 12.156 1 94.44 105 SER A C 1
ATOM 899 O O . SER A 1 105 ? 6.945 5.359 13.125 1 94.44 105 SER A O 1
ATOM 901 N N . PHE A 1 106 ? 7.703 3.686 11.922 1 94.06 106 PHE A N 1
ATOM 902 C CA . PHE A 1 106 ? 6.93 2.672 12.625 1 94.06 106 PHE A CA 1
ATOM 903 C C . PHE A 1 106 ? 7.219 2.719 14.125 1 94.06 106 PHE A C 1
ATOM 905 O O . PHE A 1 106 ? 6.293 2.785 14.938 1 94.06 106 PHE A O 1
ATOM 912 N N . SER A 1 107 ? 8.414 2.762 14.484 1 93.12 107 SER A N 1
ATOM 913 C CA . SER A 1 107 ? 8.789 2.76 15.898 1 93.12 107 SER A CA 1
ATOM 914 C C . SER A 1 107 ? 8.875 4.18 16.453 1 93.12 107 SER A C 1
ATOM 916 O O . SER A 1 107 ? 8.781 4.391 17.656 1 93.12 107 SER A O 1
ATOM 918 N N . GLY A 1 108 ? 9.211 5.164 15.586 1 94.62 108 GLY A N 1
ATOM 919 C CA . GLY A 1 108 ? 9.43 6.539 16 1 94.62 108 GLY A CA 1
ATOM 920 C C . GLY A 1 108 ? 10.664 6.719 16.859 1 94.62 108 GLY A C 1
ATOM 921 O O . GLY A 1 108 ? 10.781 7.703 17.594 1 94.62 108 GLY A O 1
ATOM 922 N N . ASN A 1 109 ? 11.5 5.66 16.766 1 94.5 109 ASN A N 1
ATOM 923 C CA . ASN A 1 109 ? 12.672 5.695 17.641 1 94.5 109 ASN A CA 1
ATOM 924 C C . ASN A 1 109 ? 13.969 5.559 16.844 1 94.5 109 ASN A C 1
ATOM 926 O O . ASN A 1 109 ? 15.047 5.426 17.422 1 94.5 109 ASN A O 1
ATOM 930 N N . THR A 1 110 ? 13.859 5.605 15.523 1 94.75 110 THR A N 1
ATOM 931 C CA . THR A 1 110 ? 15.062 5.605 14.703 1 94.75 110 THR A CA 1
ATOM 932 C C . THR A 1 110 ? 15.859 6.887 14.922 1 94.75 110 THR A C 1
ATOM 934 O O . THR A 1 110 ? 15.375 7.984 14.648 1 94.75 110 THR A O 1
ATOM 937 N N . LYS A 1 111 ? 17 6.766 15.328 1 96.94 111 LYS A N 1
ATOM 938 C CA . LYS A 1 111 ? 17.828 7.883 15.781 1 96.94 111 LYS A CA 1
ATOM 939 C C . LYS A 1 111 ? 17.859 9 14.742 1 96.94 111 LYS A C 1
ATOM 941 O O . LYS A 1 111 ? 17.562 10.156 15.047 1 96.94 111 LYS A O 1
ATOM 946 N N . LYS A 1 112 ? 18.234 8.711 13.562 1 97.06 112 LYS A N 1
ATOM 947 C CA . LYS A 1 112 ? 18.359 9.719 12.516 1 97.06 112 LYS A CA 1
ATOM 948 C C . LYS A 1 112 ? 17.016 10.391 12.234 1 97.06 112 LYS A C 1
ATOM 950 O O . LYS A 1 112 ? 16.953 11.609 12.023 1 97.06 112 LYS A O 1
ATOM 955 N N . ILE A 1 113 ? 15.969 9.648 12.273 1 98.06 113 ILE A N 1
ATOM 956 C CA . ILE A 1 113 ? 14.656 10.211 11.992 1 98.06 113 ILE A CA 1
ATOM 957 C C . ILE A 1 113 ? 14.227 11.117 13.133 1 98.06 113 ILE A C 1
ATOM 959 O O . ILE A 1 113 ? 13.641 12.188 12.906 1 98.06 113 ILE A O 1
ATOM 963 N N . VAL A 1 114 ? 14.508 10.688 14.32 1 98.56 114 VAL A N 1
ATOM 964 C CA . VAL A 1 114 ? 14.227 11.523 15.484 1 98.56 114 VAL A CA 1
ATOM 965 C C . VAL A 1 114 ? 15.016 12.828 15.391 1 98.56 114 VAL A C 1
ATOM 967 O O . VAL A 1 114 ? 14.484 13.898 15.656 1 98.56 114 VAL A O 1
ATOM 970 N N . GLU A 1 115 ? 16.219 12.711 14.992 1 98.62 115 GLU A N 1
ATOM 971 C CA . GLU A 1 115 ? 17.047 13.898 14.797 1 98.62 115 GLU A CA 1
ATOM 972 C C . GLU A 1 115 ? 16.422 14.836 13.766 1 98.62 115 GLU A C 1
ATOM 974 O O . GLU A 1 115 ? 16.391 16.062 13.953 1 98.62 115 GLU A O 1
ATOM 979 N N . PHE A 1 116 ? 15.977 14.289 12.625 1 98.81 116 PHE A N 1
ATOM 980 C CA . PHE A 1 116 ? 15.312 15.086 11.602 1 98.81 116 PHE A CA 1
ATOM 981 C C . PHE A 1 116 ? 14.109 15.82 12.188 1 98.81 116 PHE A C 1
ATOM 983 O O . PHE A 1 116 ? 13.906 17.016 11.922 1 98.81 116 PHE A O 1
ATOM 990 N N . ALA A 1 117 ? 13.344 15.109 12.992 1 98.81 117 ALA A N 1
ATOM 991 C CA . ALA A 1 117 ? 12.148 15.703 13.578 1 98.81 117 ALA A CA 1
ATOM 992 C C . ALA A 1 117 ? 12.508 16.844 14.523 1 98.81 117 ALA A C 1
ATOM 994 O O . ALA A 1 117 ? 11.859 17.891 14.516 1 98.81 117 ALA A O 1
ATOM 995 N N . ASN A 1 118 ? 13.516 16.656 15.297 1 98.88 118 ASN A N 1
ATOM 996 C CA . ASN A 1 118 ? 13.969 17.703 16.203 1 98.88 118 ASN A CA 1
ATOM 997 C C . ASN A 1 118 ? 14.445 18.938 15.438 1 98.88 118 ASN A C 1
ATOM 999 O O . ASN A 1 118 ? 14.133 20.062 15.812 1 98.88 118 ASN A O 1
ATOM 1003 N N . LYS A 1 119 ? 15.203 18.719 14.438 1 98.88 119 LYS A N 1
ATOM 1004 C CA . LYS A 1 119 ? 15.672 19.828 13.609 1 98.88 119 LYS A CA 1
ATOM 1005 C C . LYS A 1 119 ? 14.5 20.562 12.961 1 98.88 119 LYS A C 1
ATOM 1007 O O . LYS A 1 119 ? 14.5 21.781 12.891 1 98.88 119 LYS A O 1
ATOM 1012 N N . ALA A 1 120 ? 13.508 19.828 12.461 1 98.75 120 ALA A N 1
ATOM 1013 C CA . ALA A 1 120 ? 12.32 20.438 11.883 1 98.75 120 ALA A CA 1
ATOM 1014 C C . ALA A 1 120 ? 11.602 21.328 12.906 1 98.75 120 ALA A C 1
ATOM 1016 O O . ALA A 1 120 ? 11.141 22.422 12.57 1 98.75 120 ALA A O 1
ATOM 1017 N N . LYS A 1 121 ? 11.539 20.828 14.133 1 98.75 121 LYS A N 1
ATOM 1018 C CA . LYS A 1 121 ? 10.945 21.609 15.211 1 98.75 121 LYS A CA 1
ATOM 1019 C C . LYS A 1 121 ? 11.711 22.906 15.445 1 98.75 121 LYS A C 1
ATOM 1021 O O . LYS A 1 121 ? 11.109 23.969 15.586 1 98.75 121 LYS A O 1
ATOM 1026 N N . GLU A 1 122 ? 12.992 22.797 15.477 1 98.69 122 GLU A N 1
ATOM 1027 C CA . GLU A 1 122 ? 13.836 23.969 15.68 1 98.69 122 GLU A CA 1
ATOM 1028 C C . GLU A 1 122 ? 13.609 25 14.578 1 98.69 122 GLU A C 1
ATOM 1030 O O . GLU A 1 122 ? 13.711 26.219 14.828 1 98.69 122 GLU A O 1
ATOM 1035 N N . LYS A 1 123 ? 13.32 24.547 13.461 1 98.25 123 LYS A N 1
ATOM 1036 C CA . LYS A 1 123 ? 13.125 25.422 12.305 1 98.25 123 LYS A CA 1
ATOM 1037 C C . LYS A 1 123 ? 11.672 25.891 12.211 1 98.25 123 LYS A C 1
ATOM 1039 O O . LYS A 1 123 ? 11.281 26.516 11.227 1 98.25 123 LYS A O 1
ATOM 1044 N N . LYS A 1 124 ? 10.789 25.453 13.094 1 98 124 LYS A N 1
ATOM 1045 C CA . LYS A 1 124 ? 9.406 25.875 13.273 1 98 124 LYS A CA 1
ATOM 1046 C C . LYS A 1 124 ? 8.523 25.344 12.141 1 98 124 LYS A C 1
ATOM 1048 O O . LYS A 1 124 ? 7.551 26 11.75 1 98 124 LYS A O 1
ATOM 1053 N N . ALA A 1 125 ? 8.945 24.234 11.562 1 97.69 125 ALA A N 1
ATOM 1054 C CA . ALA A 1 125 ? 8.109 23.562 10.57 1 97.69 125 ALA A CA 1
ATOM 1055 C C . ALA A 1 125 ? 6.898 22.906 11.219 1 97.69 125 ALA A C 1
ATOM 1057 O O . ALA A 1 125 ? 6.875 22.703 12.438 1 97.69 125 ALA A O 1
ATOM 1058 N N . PHE A 1 126 ? 5.844 22.734 10.445 1 97.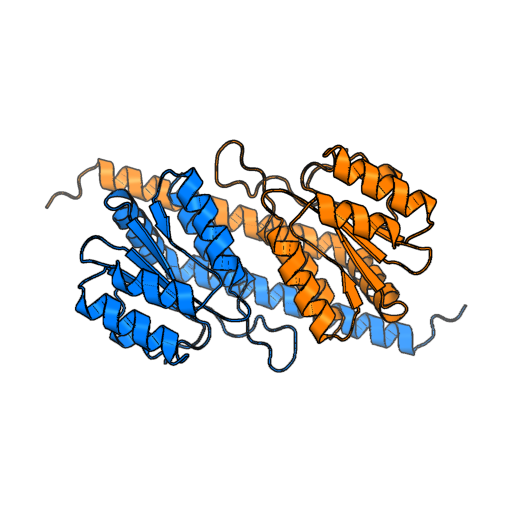62 126 PHE A N 1
ATOM 1059 C CA . PHE A 1 126 ? 4.707 21.953 10.914 1 97.62 126 PHE A CA 1
ATOM 1060 C C . PHE A 1 126 ? 4.969 20.453 10.75 1 97.62 126 PHE A C 1
ATOM 1062 O O . PHE A 1 126 ? 5.23 19.984 9.648 1 97.62 126 PHE A O 1
ATOM 1069 N N . ILE A 1 127 ? 4.895 19.719 11.836 1 98.62 127 ILE A N 1
ATOM 1070 C CA . ILE A 1 127 ? 5.348 18.328 11.844 1 98.62 127 ILE A CA 1
ATOM 1071 C C . ILE A 1 127 ? 4.152 17.406 12.062 1 98.62 127 ILE A C 1
ATOM 1073 O O . ILE A 1 127 ? 3.41 17.547 13.031 1 98.62 127 ILE A O 1
ATOM 1077 N N . ILE A 1 128 ? 3.953 16.484 11.141 1 98.38 128 ILE A N 1
ATOM 1078 C CA . ILE A 1 128 ? 2.973 15.406 11.234 1 98.38 128 ILE A CA 1
ATOM 1079 C C . ILE A 1 128 ? 3.691 14.062 11.367 1 98.38 128 ILE A C 1
ATOM 1081 O O . ILE A 1 128 ? 4.578 13.75 10.57 1 98.38 128 ILE A O 1
ATOM 1085 N N . HIS A 1 129 ? 3.316 13.297 12.344 1 98.5 129 HIS A N 1
ATOM 1086 C CA . HIS A 1 129 ? 4.008 12.047 12.648 1 98.5 129 HIS A CA 1
ATOM 1087 C C . HIS A 1 129 ? 3.047 10.859 12.594 1 98.5 129 HIS A C 1
ATOM 1089 O O . HIS A 1 129 ? 1.952 10.914 13.156 1 98.5 129 HIS A O 1
ATOM 1095 N N . PHE A 1 130 ? 3.424 9.844 11.859 1 97.25 130 PHE A N 1
ATOM 1096 C CA . PHE A 1 130 ? 2.725 8.562 11.797 1 97.25 130 PHE A CA 1
ATOM 1097 C C . PHE A 1 130 ? 3.574 7.453 12.398 1 97.25 130 PHE A C 1
ATOM 1099 O O . PHE A 1 130 ? 4.727 7.262 12.008 1 97.25 130 PHE A O 1
ATOM 1106 N N . SER A 1 131 ? 2.982 6.715 13.312 1 97.06 131 SER A N 1
ATOM 1107 C CA . SER A 1 131 ? 3.732 5.641 13.953 1 97.06 131 SER A CA 1
ATOM 1108 C C . SER A 1 131 ? 2.799 4.578 14.523 1 97.06 131 SER A C 1
ATOM 1110 O O . SER A 1 131 ? 1.604 4.82 14.695 1 97.06 131 SER A O 1
ATOM 1112 N N . ALA A 1 132 ? 3.355 3.406 14.719 1 96.5 132 ALA A N 1
ATOM 1113 C CA . ALA A 1 132 ? 2.635 2.348 15.422 1 96.5 132 ALA A CA 1
ATOM 1114 C C . ALA A 1 132 ? 3.055 2.275 16.891 1 96.5 132 ALA A C 1
ATOM 1116 O O . ALA A 1 132 ? 2.736 1.309 17.578 1 96.5 132 ALA A O 1
ATOM 1117 N N . ASN A 1 133 ? 3.814 3.229 17.328 1 97 133 ASN A N 1
ATOM 1118 C CA . ASN A 1 133 ? 4.348 3.293 18.688 1 97 133 ASN A CA 1
ATOM 1119 C C . ASN A 1 133 ? 3.826 4.512 19.438 1 97 133 ASN A C 1
ATOM 1121 O O . ASN A 1 133 ? 4.246 5.641 19.172 1 97 133 ASN A O 1
ATOM 1125 N N . PRO A 1 134 ? 2.967 4.25 20.453 1 97.44 134 PRO A N 1
ATOM 1126 C CA . PRO A 1 134 ? 2.41 5.383 21.203 1 97.44 134 PRO A CA 1
ATOM 1127 C C . PRO A 1 134 ? 3.455 6.098 22.062 1 97.44 134 PRO A C 1
ATOM 1129 O O . PRO A 1 134 ? 3.189 7.184 22.578 1 97.44 134 PRO A O 1
ATOM 1132 N N . ASN A 1 135 ? 4.641 5.527 22.125 1 97.81 135 ASN A N 1
ATOM 1133 C CA . ASN A 1 135 ? 5.711 6.137 22.906 1 97.81 135 ASN A CA 1
ATOM 1134 C C . ASN A 1 135 ? 6.824 6.672 22 1 97.81 135 ASN A C 1
ATOM 1136 O O . ASN A 1 135 ? 7.957 6.852 22.453 1 97.81 135 ASN A O 1
ATOM 1140 N N . SER A 1 136 ? 6.523 6.902 20.812 1 97.69 136 SER A N 1
ATOM 1141 C CA . SER A 1 136 ? 7.492 7.438 19.859 1 97.69 136 SER A CA 1
ATOM 1142 C C . SER A 1 136 ? 8.117 8.727 20.375 1 97.69 136 SER A C 1
ATOM 1144 O O . SER A 1 136 ? 7.426 9.594 20.906 1 97.69 136 SER A O 1
ATOM 1146 N N . GLU A 1 137 ? 9.375 8.898 20.172 1 98.44 137 GLU A N 1
ATOM 1147 C CA . GLU A 1 137 ? 10.094 10.102 20.578 1 98.44 137 GLU A CA 1
ATOM 1148 C C . GLU A 1 137 ? 9.633 11.32 19.781 1 98.44 137 GLU A C 1
ATOM 1150 O O . GLU A 1 137 ? 9.703 12.453 20.281 1 98.44 137 GLU A O 1
ATOM 1155 N N . ILE A 1 138 ? 9.188 11.109 18.625 1 98.69 138 ILE A N 1
ATOM 1156 C CA . ILE A 1 138 ? 8.836 12.195 17.719 1 98.69 138 ILE A CA 1
ATOM 1157 C C . ILE A 1 138 ? 7.551 12.867 18.203 1 98.69 138 ILE A C 1
ATOM 1159 O O . ILE A 1 138 ? 7.273 14.016 17.844 1 98.69 138 ILE A O 1
ATOM 1163 N N . ILE A 1 139 ? 6.773 12.203 19.047 1 98.69 139 ILE A N 1
ATOM 1164 C CA . ILE A 1 139 ? 5.527 12.75 19.562 1 98.69 139 ILE A CA 1
ATOM 1165 C C . ILE A 1 139 ? 5.812 14.031 20.344 1 98.69 139 ILE A C 1
ATOM 1167 O O . ILE A 1 139 ? 5.008 14.969 20.328 1 98.69 139 ILE A O 1
ATOM 1171 N N . LYS A 1 140 ? 6.934 14.148 20.906 1 98.25 140 LYS A N 1
ATOM 1172 C CA . LYS A 1 140 ? 7.301 15.273 21.75 1 98.25 140 LYS A CA 1
ATOM 1173 C C . LYS A 1 140 ? 7.473 16.547 20.938 1 98.25 140 LYS A C 1
ATOM 1175 O O . LYS A 1 140 ? 7.414 17.656 21.484 1 98.25 140 LYS A O 1
ATOM 1180 N N . VAL A 1 141 ? 7.656 16.422 19.688 1 98.62 141 VAL A N 1
ATOM 1181 C CA . VAL A 1 141 ? 8.016 17.609 18.922 1 98.62 141 VAL A CA 1
ATOM 1182 C C . VAL A 1 141 ? 7.027 17.812 17.781 1 98.62 141 VAL A C 1
ATOM 1184 O O . VAL A 1 141 ? 7.062 18.828 17.094 1 98.62 141 VAL A O 1
ATOM 1187 N N . CYS A 1 142 ? 6.113 16.844 17.516 1 98.69 142 CYS A N 1
ATOM 1188 C CA . CYS A 1 142 ? 5.223 16.953 16.375 1 98.69 142 CYS A CA 1
ATOM 1189 C C . CYS A 1 142 ? 3.994 17.797 16.719 1 98.69 142 CYS A C 1
ATOM 1191 O O . CYS A 1 142 ? 3.701 18.016 17.891 1 98.69 142 CYS A O 1
ATOM 1193 N N . ASN A 1 143 ? 3.301 18.281 15.688 1 98.38 143 ASN A N 1
ATOM 1194 C CA . ASN A 1 143 ? 2.055 19.031 15.844 1 98.38 143 ASN A CA 1
ATOM 1195 C C . ASN A 1 143 ? 0.841 18.109 15.797 1 98.38 143 ASN A C 1
ATOM 1197 O O . ASN A 1 143 ? -0.141 18.328 16.5 1 98.38 143 ASN A O 1
ATOM 1201 N N . ILE A 1 144 ? 0.853 17.109 14.938 1 98.38 144 ILE A N 1
ATOM 1202 C CA . ILE A 1 144 ? -0.19 16.094 14.82 1 98.38 144 ILE A CA 1
ATOM 1203 C C . ILE A 1 144 ? 0.437 14.703 14.844 1 98.38 144 ILE A C 1
ATOM 1205 O O . ILE A 1 144 ? 1.445 14.461 14.18 1 98.38 144 ILE A O 1
ATOM 1209 N N . PHE A 1 145 ? -0.068 13.906 15.688 1 98.44 145 PHE A N 1
ATOM 1210 C CA . PHE A 1 145 ? 0.354 12.516 15.781 1 98.44 145 PHE A CA 1
ATOM 1211 C C . PHE A 1 145 ? -0.798 11.578 15.438 1 98.44 145 PHE A C 1
ATOM 1213 O O . PHE A 1 145 ? -1.896 11.711 15.984 1 98.44 145 PHE A O 1
ATOM 1220 N N . LEU A 1 146 ? -0.566 10.664 14.5 1 98.25 146 LEU A N 1
ATOM 1221 C CA . LEU A 1 146 ? -1.536 9.633 14.148 1 98.25 146 LEU A CA 1
ATOM 1222 C C . LEU A 1 146 ? -0.984 8.242 14.445 1 98.25 146 LEU A C 1
ATOM 1224 O O . LEU A 1 146 ? -0.042 7.793 13.789 1 98.25 146 LEU A O 1
ATOM 1228 N N . LEU A 1 147 ? -1.589 7.582 15.383 1 98.06 147 LEU A N 1
ATOM 1229 C CA . LEU A 1 147 ? -1.21 6.23 15.781 1 98.06 147 LEU A CA 1
ATOM 1230 C C . LEU A 1 147 ? -1.909 5.191 14.914 1 98.06 147 LEU A C 1
ATOM 1232 O O . LEU A 1 147 ? -3.121 5.27 14.695 1 98.06 147 LEU A O 1
ATOM 1236 N N . VAL A 1 148 ? -1.121 4.254 14.328 1 97.25 148 VAL A N 1
ATOM 1237 C CA . VAL A 1 148 ? -1.709 3.088 13.672 1 97.25 148 VAL A CA 1
ATOM 1238 C C . VAL A 1 148 ? -1.432 1.835 14.5 1 97.25 148 VAL A C 1
ATOM 1240 O O . VAL A 1 148 ? -0.55 1.837 15.367 1 97.25 148 VAL A O 1
ATOM 1243 N N . LYS A 1 149 ? -2.189 0.806 14.273 1 96.06 149 LYS A N 1
ATOM 1244 C CA . LYS A 1 149 ? -1.996 -0.439 15.016 1 96.06 149 LYS A CA 1
ATOM 1245 C C . LYS A 1 149 ? -0.733 -1.161 14.547 1 96.06 149 LYS A C 1
ATOM 1247 O O . LYS A 1 149 ? -0.373 -1.101 13.375 1 96.06 149 LYS A O 1
ATOM 1252 N N . ASN A 1 150 ? -0.072 -1.824 15.539 1 94.31 150 ASN A N 1
ATOM 1253 C CA . ASN A 1 150 ? 1.165 -2.551 15.273 1 94.31 150 ASN A CA 1
ATOM 1254 C C . ASN A 1 150 ? 0.912 -4.047 15.102 1 94.31 150 ASN A C 1
ATOM 1256 O O . ASN A 1 150 ? 1.559 -4.867 15.75 1 94.31 150 ASN A O 1
ATOM 1260 N N . ASN A 1 151 ? 0.025 -4.402 14.141 1 93.06 151 ASN A N 1
ATOM 1261 C CA . ASN A 1 151 ? -0.381 -5.801 14.047 1 93.06 151 ASN A CA 1
ATOM 1262 C C . ASN A 1 151 ? -0.427 -6.273 12.594 1 93.06 151 ASN A C 1
ATOM 1264 O O . ASN A 1 151 ? -0.952 -7.348 12.305 1 93.06 151 ASN A O 1
ATOM 1268 N N . GLU A 1 152 ? 0.147 -5.555 11.664 1 93.06 152 GLU A N 1
ATOM 1269 C CA . GLU A 1 152 ? 0.051 -5.93 10.258 1 93.06 152 GLU A CA 1
ATOM 1270 C C . GLU A 1 152 ? 1.221 -6.816 9.836 1 93.06 152 GLU A C 1
ATOM 1272 O O . GLU A 1 152 ? 1.293 -7.262 8.695 1 93.06 152 GLU A O 1
ATOM 1277 N N . ASP A 1 153 ? 2.082 -7.07 10.711 1 87.88 153 ASP A N 1
ATOM 1278 C CA . ASP A 1 153 ? 3.281 -7.824 10.367 1 87.88 153 ASP A CA 1
ATOM 1279 C C . ASP A 1 153 ? 2.926 -9.242 9.914 1 87.88 153 ASP A C 1
ATOM 1281 O O . ASP A 1 153 ? 2.201 -9.953 10.609 1 87.88 153 ASP A O 1
ATOM 1285 N N . VAL A 1 154 ? 3.463 -9.57 8.789 1 87.94 154 VAL A N 1
ATOM 1286 C CA . VAL A 1 154 ? 3.188 -10.914 8.273 1 87.94 154 VAL A CA 1
ATOM 1287 C C . VAL A 1 154 ? 4.445 -11.766 8.367 1 87.94 154 VAL A C 1
ATOM 1289 O O . VAL A 1 154 ? 4.422 -12.961 8.047 1 87.94 154 VAL A O 1
ATOM 1292 N N . LEU A 1 155 ? 5.582 -11.234 8.742 1 87.31 155 LEU A N 1
ATOM 1293 C CA . LEU A 1 155 ? 6.828 -11.961 8.969 1 87.31 155 LEU A CA 1
ATOM 1294 C C . LEU A 1 155 ? 7.352 -11.695 10.375 1 87.31 155 LEU A C 1
ATOM 1296 O O . LEU A 1 155 ? 7.141 -10.617 10.938 1 87.31 155 LEU A O 1
ATOM 1300 N N . TYR A 1 156 ? 8.125 -12.648 10.695 1 78.5 156 TYR A N 1
ATOM 1301 C CA . TYR A 1 156 ? 8.758 -12.477 12 1 78.5 156 TYR A CA 1
ATOM 1302 C C . TYR A 1 156 ? 9.805 -11.367 11.953 1 78.5 156 TYR A C 1
ATOM 1304 O O . TYR A 1 156 ? 10.523 -11.227 10.961 1 78.5 156 TYR A O 1
ATOM 1312 N N . ASP A 1 157 ? 9.805 -10.453 12.867 1 73.38 157 ASP A N 1
ATOM 1313 C CA . ASP A 1 157 ? 10.812 -9.414 13.039 1 73.38 157 ASP A CA 1
ATOM 1314 C C . ASP A 1 157 ? 10.633 -8.297 12.023 1 73.38 157 ASP A C 1
ATOM 1316 O O . ASP A 1 157 ? 11.57 -7.555 11.727 1 73.38 157 ASP A O 1
ATOM 1320 N N . HIS A 1 158 ? 9.602 -8.562 11.219 1 77.75 158 HIS A N 1
ATOM 1321 C CA . HIS A 1 158 ? 9.266 -7.473 10.305 1 77.75 158 HIS A CA 1
ATOM 1322 C C . HIS A 1 158 ? 8.109 -6.641 10.836 1 77.75 158 HIS A C 1
ATOM 1324 O O . HIS A 1 158 ? 7.137 -7.188 11.367 1 77.75 158 HIS A O 1
ATOM 1330 N N . THR A 1 159 ? 8.406 -5.465 10.984 1 72.94 159 THR A N 1
ATOM 1331 C CA . THR A 1 159 ? 7.379 -4.57 11.5 1 72.94 159 THR A CA 1
ATOM 1332 C C . THR A 1 159 ? 6.863 -3.643 10.406 1 72.94 159 THR A C 1
ATOM 1334 O O . THR A 1 159 ? 7.645 -2.93 9.773 1 72.94 159 THR A O 1
ATOM 1337 N N . ASN A 1 160 ? 5.504 -3.779 10.266 1 83.06 160 ASN A N 1
ATOM 1338 C CA . ASN A 1 160 ? 4.953 -2.877 9.266 1 83.06 160 ASN A CA 1
ATOM 1339 C C . ASN A 1 160 ? 3.488 -2.553 9.547 1 83.06 160 ASN A C 1
ATOM 1341 O O . ASN A 1 160 ? 2.834 -3.246 10.328 1 83.06 160 ASN A O 1
ATOM 1345 N N . ALA A 1 161 ? 3.098 -1.446 9.094 1 91.81 161 ALA A N 1
ATOM 1346 C CA . ALA A 1 161 ? 1.694 -1.047 9.047 1 91.81 161 ALA A CA 1
ATOM 1347 C C . ALA A 1 161 ? 1.336 -0.483 7.672 1 91.81 161 ALA A C 1
ATOM 1349 O O . ALA A 1 161 ? 0.683 0.559 7.574 1 91.81 161 ALA A O 1
ATOM 1350 N N . ARG A 1 162 ? 1.738 -1.165 6.672 1 93.38 162 ARG A N 1
ATOM 1351 C CA . ARG A 1 162 ? 1.724 -0.658 5.305 1 93.38 162 ARG A CA 1
ATOM 1352 C C . ARG A 1 162 ? 0.305 -0.309 4.863 1 93.38 162 ARG A C 1
ATOM 1354 O O . ARG A 1 162 ? 0.069 0.763 4.305 1 93.38 162 ARG A O 1
ATOM 1361 N N . ILE A 1 163 ? -0.639 -1.192 5.094 1 96.31 163 ILE A N 1
ATOM 1362 C CA . ILE A 1 163 ? -1.998 -0.961 4.613 1 96.31 163 ILE A CA 1
ATOM 1363 C C . ILE A 1 163 ? -2.609 0.228 5.352 1 96.31 163 ILE A C 1
ATOM 1365 O O . ILE A 1 163 ? -3.254 1.082 4.734 1 96.31 163 ILE A O 1
ATOM 1369 N N . SER A 1 164 ? -2.35 0.309 6.629 1 97.38 164 SER A N 1
ATOM 1370 C CA . SER A 1 164 ? -2.861 1.42 7.426 1 97.38 164 SER A CA 1
ATOM 1371 C C . SER A 1 164 ? -2.273 2.748 6.965 1 97.38 164 SER A C 1
ATOM 1373 O O . SER A 1 164 ? -3.002 3.727 6.785 1 97.38 164 SER A O 1
ATOM 1375 N N . PHE A 1 165 ? -0.938 2.787 6.781 1 96.75 165 PHE A N 1
ATOM 1376 C CA . PHE A 1 165 ? -0.286 4.012 6.332 1 96.75 165 PHE A CA 1
ATOM 1377 C C . PHE A 1 165 ? -0.787 4.418 4.953 1 96.75 165 PHE A C 1
ATOM 1379 O O . PHE A 1 165 ? -1.065 5.594 4.711 1 96.75 165 PHE A O 1
ATOM 1386 N N . LEU A 1 166 ? -0.915 3.463 4.059 1 96.44 166 LEU A N 1
ATOM 1387 C CA . LEU A 1 166 ? -1.405 3.742 2.711 1 96.44 166 LEU A CA 1
ATOM 1388 C C . LEU A 1 166 ? -2.834 4.277 2.754 1 96.44 166 LEU A C 1
ATOM 1390 O O . LEU A 1 166 ? -3.164 5.234 2.051 1 96.44 166 LEU A O 1
ATOM 1394 N N . TYR A 1 167 ? -3.672 3.705 3.572 1 97.62 167 TYR A N 1
ATOM 1395 C CA . TYR A 1 167 ? -5.051 4.148 3.729 1 97.62 167 TYR A CA 1
ATOM 1396 C C . TYR A 1 167 ? -5.109 5.609 4.16 1 97.62 167 TYR A C 1
ATOM 1398 O O . TYR A 1 167 ? -5.922 6.383 3.645 1 97.62 167 TYR A O 1
ATOM 1406 N N . ILE A 1 168 ? -4.266 5.973 5.051 1 97.62 168 ILE A N 1
ATOM 1407 C CA . ILE A 1 168 ? -4.262 7.332 5.574 1 97.62 168 ILE A CA 1
ATOM 1408 C C . ILE A 1 168 ? -3.844 8.305 4.477 1 97.62 168 ILE A C 1
ATOM 1410 O O . ILE A 1 168 ? -4.516 9.312 4.238 1 97.62 168 ILE A O 1
ATOM 1414 N N . ILE A 1 169 ? -2.736 7.996 3.744 1 96.38 169 ILE A N 1
ATOM 1415 C CA . ILE A 1 169 ? -2.242 8.961 2.764 1 96.38 169 ILE A CA 1
ATOM 1416 C C . ILE A 1 169 ? -3.219 9.055 1.594 1 96.38 169 ILE A C 1
ATOM 1418 O O . ILE A 1 169 ? -3.406 10.125 1.017 1 96.38 169 ILE A O 1
ATOM 1422 N N . MET A 1 170 ? -3.908 7.934 1.267 1 95.88 170 MET A N 1
ATOM 1423 C CA . MET A 1 170 ? -4.895 7.988 0.191 1 95.88 170 MET A CA 1
ATOM 1424 C C . MET A 1 170 ? -6.109 8.812 0.606 1 95.88 170 MET A C 1
ATOM 1426 O O . MET A 1 170 ? -6.719 9.484 -0.224 1 95.88 170 MET A O 1
ATOM 1430 N N . ASN A 1 171 ? -6.457 8.75 1.854 1 96.38 171 ASN A N 1
ATOM 1431 C CA . ASN A 1 171 ? -7.535 9.602 2.357 1 96.38 171 ASN A CA 1
ATOM 1432 C C . ASN A 1 171 ? -7.172 11.078 2.275 1 96.38 171 ASN A C 1
ATOM 1434 O O . ASN A 1 171 ? -8.023 11.914 1.952 1 96.38 171 ASN A O 1
ATOM 1438 N N . ILE A 1 172 ? -5.922 11.383 2.643 1 96.69 172 ILE A N 1
ATOM 1439 C CA . ILE A 1 172 ? -5.469 12.766 2.543 1 96.69 172 ILE A CA 1
ATOM 1440 C C . ILE A 1 172 ? -5.613 13.25 1.103 1 96.69 172 ILE A C 1
ATOM 1442 O O . ILE A 1 172 ? -6.18 14.32 0.856 1 96.69 172 ILE A O 1
ATOM 1446 N N . ILE A 1 173 ? -5.172 12.445 0.142 1 95.56 173 ILE A N 1
ATOM 1447 C CA . ILE A 1 173 ? -5.227 12.828 -1.265 1 95.56 173 ILE A CA 1
ATOM 1448 C C . ILE A 1 173 ? -6.68 12.914 -1.72 1 95.56 173 ILE A C 1
ATOM 1450 O O . ILE A 1 173 ? -7.051 13.828 -2.463 1 95.56 173 ILE A O 1
ATOM 1454 N N . ASN A 1 174 ? -7.508 11.953 -1.28 1 95 174 ASN A N 1
ATOM 1455 C CA . ASN A 1 174 ? -8.93 11.945 -1.609 1 95 174 ASN A CA 1
ATOM 1456 C C . ASN A 1 174 ? -9.617 13.234 -1.166 1 95 174 ASN A C 1
ATOM 1458 O O . ASN A 1 174 ? -10.438 13.789 -1.897 1 95 174 ASN A O 1
ATOM 1462 N N . LEU A 1 175 ? -9.242 13.719 -0.009 1 94.88 175 LEU A N 1
ATOM 1463 C CA . LEU A 1 175 ? -9.891 14.898 0.551 1 94.88 175 LEU A CA 1
ATOM 1464 C C . LEU A 1 175 ? -9.305 16.172 -0.039 1 94.88 175 LEU A C 1
ATOM 1466 O O . LEU A 1 175 ? -9.914 17.234 0.046 1 94.88 175 LEU A O 1
ATOM 1470 N N . LEU A 1 176 ? -8.109 16.094 -0.616 1 91.44 176 LEU A N 1
ATOM 1471 C CA . LEU A 1 176 ? -7.512 17.219 -1.323 1 91.44 176 LEU A CA 1
ATOM 1472 C C . LEU A 1 176 ? -8.141 17.391 -2.701 1 91.44 176 LEU A C 1
ATOM 1474 O O . LEU A 1 176 ? -7.984 18.438 -3.332 1 91.44 176 LEU A O 1
ATOM 1478 N N . LYS A 1 177 ? -8.812 16.281 -3.242 1 80.88 177 LYS A N 1
ATOM 1479 C CA . LYS A 1 177 ? -9.461 16.328 -4.547 1 80.88 177 LYS A CA 1
ATOM 1480 C C . LYS A 1 177 ? -10.617 17.328 -4.551 1 80.88 177 LYS A C 1
ATOM 1482 O O . LYS A 1 177 ? -11.43 17.359 -3.621 1 80.88 177 LYS A O 1
ATOM 1487 N N . MET B 1 1 ? -16.125 34.688 16.094 1 29.41 1 MET B N 1
ATOM 1488 C CA . MET B 1 1 ? -15.617 34.469 14.742 1 29.41 1 MET B CA 1
ATOM 1489 C C . MET B 1 1 ? -16.531 33.5 13.977 1 29.41 1 MET B C 1
ATOM 1491 O O . MET B 1 1 ? -16.719 32.344 14.406 1 29.41 1 MET B O 1
ATOM 1495 N N . THR B 1 2 ? -17.328 33.969 13.188 1 37.78 2 THR B N 1
ATOM 1496 C CA . THR B 1 2 ? -18.391 33.312 12.422 1 37.78 2 THR B CA 1
ATOM 1497 C C . THR B 1 2 ? -17.812 32.219 11.523 1 37.78 2 THR B C 1
ATOM 1499 O O . THR B 1 2 ? -17.016 32.5 10.625 1 37.78 2 THR B O 1
ATOM 1502 N N . ILE B 1 3 ? -17.672 31.047 12.023 1 49.03 3 ILE B N 1
ATOM 1503 C CA . ILE B 1 3 ? -17.312 29.984 11.094 1 49.03 3 ILE B CA 1
ATOM 1504 C C . ILE B 1 3 ? -18.062 30.156 9.781 1 49.03 3 ILE B C 1
ATOM 1506 O O . ILE B 1 3 ? -19.297 30.156 9.758 1 49.03 3 ILE B O 1
ATOM 1510 N N . LYS B 1 4 ? -17.375 30.953 8.93 1 54.22 4 LYS B N 1
ATOM 1511 C CA . LYS B 1 4 ? -18.016 31.344 7.684 1 54.22 4 LYS B CA 1
ATOM 1512 C C . LYS B 1 4 ? -18.734 30.172 7.035 1 54.22 4 LYS B C 1
ATOM 1514 O O . LYS B 1 4 ? -18.25 29.031 7.113 1 54.22 4 LYS B O 1
ATOM 1519 N N . LYS B 1 5 ? -19.875 30.172 6.633 1 52.38 5 LYS B N 1
ATOM 1520 C CA . LYS B 1 5 ? -20.781 29.281 5.898 1 52.38 5 LYS B CA 1
ATOM 1521 C C . LYS B 1 5 ? -20.016 28.422 4.895 1 52.38 5 LYS B C 1
ATOM 1523 O O . LYS B 1 5 ? -20.297 27.234 4.738 1 52.38 5 LYS B O 1
ATOM 1528 N N . GLU B 1 6 ? -18.938 28.859 4.152 1 49.75 6 GLU B N 1
ATOM 1529 C CA . GLU B 1 6 ? -18.078 28.188 3.188 1 49.75 6 GLU B CA 1
ATOM 1530 C C . GLU B 1 6 ? -17.234 27.109 3.859 1 49.75 6 GLU B C 1
ATOM 1532 O O . GLU B 1 6 ? -17 26.047 3.283 1 49.75 6 GLU B O 1
ATOM 1537 N N . ASP B 1 7 ? -16.797 27.391 5.105 1 56.97 7 ASP B N 1
ATOM 1538 C CA . ASP B 1 7 ? -16.031 26.422 5.887 1 56.97 7 ASP B CA 1
ATOM 1539 C C . ASP B 1 7 ? -16.875 25.203 6.25 1 56.97 7 ASP B C 1
ATOM 1541 O O . ASP B 1 7 ? -16.406 24.078 6.227 1 56.97 7 ASP B O 1
ATOM 1545 N N . PHE B 1 8 ? -18.203 25.484 6.578 1 53.38 8 PHE B N 1
ATOM 1546 C CA . PHE B 1 8 ? -19.125 24.406 6.926 1 53.38 8 PHE B CA 1
ATOM 1547 C C . PHE B 1 8 ? -19.438 23.547 5.715 1 53.38 8 PHE B C 1
ATOM 1549 O O . PHE B 1 8 ? -19.5 22.312 5.82 1 53.38 8 PHE B O 1
ATOM 1556 N N . GLN B 1 9 ? -19.859 24.172 4.562 1 59.28 9 GLN B N 1
ATOM 1557 C CA . GLN B 1 9 ? -20.109 23.422 3.336 1 59.28 9 GLN B CA 1
ATOM 1558 C C . GLN B 1 9 ? -18.891 22.594 2.941 1 59.28 9 GLN B C 1
ATOM 1560 O O . GLN B 1 9 ? -19.016 21.453 2.477 1 59.28 9 GLN B O 1
ATOM 1565 N N . ASP B 1 10 ? -17.828 23.172 3.334 1 77.81 10 ASP B N 1
ATOM 1566 C CA . ASP B 1 10 ? -16.562 22.484 3.049 1 77.81 10 ASP B CA 1
ATOM 1567 C C . ASP B 1 10 ? -16.375 21.281 3.971 1 77.81 10 ASP B C 1
ATOM 1569 O O . ASP B 1 10 ? -16.031 20.188 3.516 1 77.81 10 ASP B O 1
ATOM 1573 N N . GLU B 1 11 ? -17.016 21.453 5.184 1 80.56 11 GLU B N 1
ATOM 1574 C CA . GLU B 1 11 ? -16.859 20.375 6.152 1 80.56 11 GLU B CA 1
ATOM 1575 C C . GLU B 1 11 ? -17.781 19.203 5.836 1 80.56 11 GLU B C 1
ATOM 1577 O O . GLU B 1 11 ? -17.391 18.047 5.938 1 80.56 11 GLU B O 1
ATOM 1582 N N . LYS B 1 12 ? -19.078 19.516 5.516 1 86.62 12 LYS B N 1
ATOM 1583 C CA . LYS B 1 12 ? -20.031 18.469 5.156 1 86.62 12 LYS B CA 1
ATOM 1584 C C . LYS B 1 12 ? -19.547 17.688 3.939 1 86.62 12 LYS B C 1
ATOM 1586 O O . LYS B 1 12 ? -19.672 16.469 3.898 1 86.62 12 LYS B O 1
ATOM 1591 N N . THR B 1 13 ? -19.094 18.375 3.02 1 91.19 13 THR B N 1
ATOM 1592 C CA . THR B 1 13 ? -18.562 17.734 1.82 1 91.19 13 THR B CA 1
ATOM 1593 C C . THR B 1 13 ? -17.375 16.844 2.16 1 91.19 13 THR B C 1
ATOM 1595 O O . THR B 1 13 ? -17.25 15.727 1.635 1 91.19 13 THR B O 1
ATOM 1598 N N . GLN B 1 14 ? -16.547 17.281 3.068 1 93 14 GLN B N 1
ATOM 1599 C CA . GLN B 1 14 ? -15.383 16.516 3.482 1 93 14 GLN B CA 1
ATOM 1600 C C . GLN B 1 14 ? -15.797 15.242 4.215 1 93 14 GLN B C 1
ATOM 1602 O O . GLN B 1 14 ? -15.188 14.188 4.027 1 93 14 GLN B O 1
ATOM 1607 N N . ILE B 1 15 ? -16.859 15.383 4.969 1 93.62 15 ILE B N 1
ATOM 1608 C CA . ILE B 1 15 ? -17.359 14.234 5.723 1 93.62 15 ILE B CA 1
ATOM 1609 C C . ILE B 1 15 ? -17.906 13.188 4.762 1 93.62 15 ILE B C 1
ATOM 1611 O O . ILE B 1 15 ? -17.672 11.984 4.938 1 93.62 15 ILE B O 1
ATOM 1615 N N . VAL B 1 16 ? -18.625 13.594 3.828 1 95.56 16 VAL B N 1
ATOM 1616 C CA . VAL B 1 16 ? -19.203 12.688 2.842 1 95.56 16 VAL B CA 1
ATOM 1617 C C . VAL B 1 16 ? -18.094 11.992 2.061 1 95.56 16 VAL B C 1
ATOM 1619 O O . VAL B 1 16 ? -18.141 10.773 1.866 1 95.56 16 VAL B O 1
ATOM 1622 N N . LYS B 1 17 ? -17.094 12.711 1.637 1 95.19 17 LYS B N 1
ATOM 1623 C CA . LYS B 1 17 ? -15.953 12.133 0.924 1 95.19 17 LYS B CA 1
ATOM 1624 C C . LYS B 1 17 ? -15.219 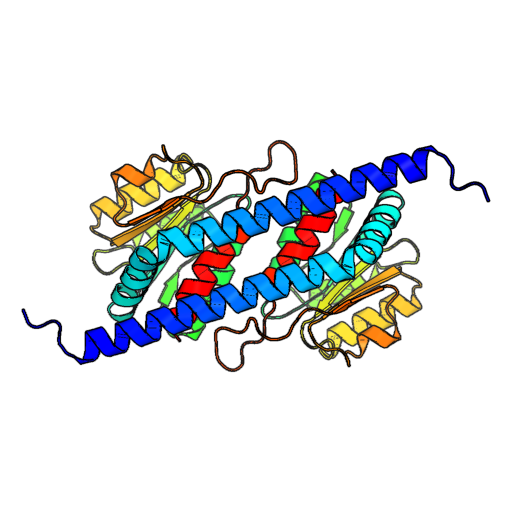11.117 1.789 1 95.19 17 LYS B C 1
ATOM 1626 O O . LYS B 1 17 ? -14.82 10.055 1.303 1 95.19 17 LYS B O 1
ATOM 1631 N N . TRP B 1 18 ? -15.055 11.516 3.066 1 96.12 18 TRP B N 1
ATOM 1632 C CA . TRP B 1 18 ? -14.422 10.641 4.047 1 96.12 18 TRP B CA 1
ATOM 1633 C C . TRP B 1 18 ? -15.18 9.32 4.168 1 96.12 18 TRP B C 1
ATOM 1635 O O . TRP B 1 18 ? -14.594 8.242 4.031 1 96.12 18 TRP B O 1
ATOM 1645 N N . LYS B 1 19 ? -16.453 9.383 4.312 1 97.25 19 LYS B N 1
ATOM 1646 C CA . LYS B 1 19 ? -17.297 8.211 4.488 1 97.25 19 LYS B CA 1
ATOM 1647 C C . LYS B 1 19 ? -17.344 7.363 3.219 1 97.25 19 LYS B C 1
ATOM 1649 O O . LYS B 1 19 ? -17.203 6.141 3.277 1 97.25 19 LYS B O 1
ATOM 1654 N N . ASN B 1 20 ? -17.5 7.996 2.084 1 96.94 20 ASN B N 1
ATOM 1655 C CA . ASN B 1 20 ? -17.594 7.285 0.814 1 96.94 20 ASN B CA 1
ATOM 1656 C C . ASN B 1 20 ? -16.312 6.523 0.496 1 96.94 20 ASN B C 1
ATOM 1658 O O . ASN B 1 20 ? -16.359 5.383 0.025 1 96.94 20 ASN B O 1
ATOM 1662 N N . TYR B 1 21 ? -15.211 7.148 0.725 1 96.5 21 TYR B N 1
ATOM 1663 C CA . TYR B 1 21 ? -13.945 6.496 0.434 1 96.5 21 TYR B CA 1
ATOM 1664 C C . TYR B 1 21 ? -13.734 5.285 1.335 1 96.5 21 TYR B C 1
ATOM 1666 O O . TYR B 1 21 ? -13.289 4.23 0.875 1 96.5 21 TYR B O 1
ATOM 1674 N N . ASN B 1 22 ? -14.039 5.48 2.625 1 97.56 22 ASN B N 1
ATOM 1675 C CA . ASN B 1 22 ? -13.93 4.352 3.541 1 97.56 22 ASN B CA 1
ATOM 1676 C C . ASN B 1 22 ? -14.805 3.184 3.098 1 97.56 22 ASN B C 1
ATOM 1678 O O . ASN B 1 22 ? -14.367 2.033 3.104 1 97.56 22 ASN B O 1
ATOM 1682 N N . ASN B 1 23 ? -16.062 3.486 2.713 1 97.75 23 ASN B N 1
ATOM 1683 C CA . ASN B 1 23 ? -16.969 2.443 2.268 1 97.75 23 ASN B CA 1
ATOM 1684 C C . ASN B 1 23 ? -16.438 1.719 1.034 1 97.75 23 ASN B C 1
ATOM 1686 O O . ASN B 1 23 ? -16.562 0.497 0.928 1 97.75 23 ASN B O 1
ATOM 1690 N N . LEU B 1 24 ? -15.891 2.484 0.167 1 97.25 24 LEU B N 1
ATOM 1691 C CA . LEU B 1 24 ? -15.32 1.929 -1.055 1 97.25 24 LEU B CA 1
ATOM 1692 C C . LEU B 1 24 ? -14.188 0.964 -0.734 1 97.25 24 LEU B C 1
ATOM 1694 O O . LEU B 1 24 ? -14.156 -0.158 -1.244 1 97.25 24 LEU B O 1
ATOM 1698 N N . ILE B 1 25 ? -13.227 1.356 0.109 1 97.81 25 ILE B N 1
ATOM 1699 C CA . ILE B 1 25 ? -12.07 0.532 0.45 1 97.81 25 ILE B CA 1
ATOM 1700 C C . ILE B 1 25 ? -12.531 -0.719 1.194 1 97.81 25 ILE B C 1
ATOM 1702 O O . ILE B 1 25 ? -12.055 -1.822 0.921 1 97.81 25 ILE B O 1
ATOM 1706 N N . ALA B 1 26 ? -13.5 -0.51 2.109 1 97.62 26 ALA B N 1
ATOM 1707 C CA . ALA B 1 26 ? -14.047 -1.652 2.838 1 97.62 26 ALA B CA 1
ATOM 1708 C C . ALA B 1 26 ? -14.695 -2.652 1.884 1 97.62 26 ALA B C 1
ATOM 1710 O O . ALA B 1 26 ? -14.508 -3.863 2.025 1 97.62 26 ALA B O 1
ATOM 1711 N N . GLU B 1 27 ? -15.398 -2.209 0.954 1 97.88 27 GLU B N 1
ATOM 1712 C CA . GLU B 1 27 ? -16.047 -3.061 -0.037 1 97.88 27 GLU B CA 1
ATOM 1713 C C . GLU B 1 27 ? -15.023 -3.803 -0.887 1 97.88 27 GLU B C 1
ATOM 1715 O O . GLU B 1 27 ? -15.203 -4.98 -1.201 1 97.88 27 GLU B O 1
ATOM 1720 N N . ASN B 1 28 ? -14 -3.113 -1.351 1 98.25 28 ASN B N 1
ATOM 1721 C CA . ASN B 1 28 ? -12.953 -3.719 -2.164 1 98.25 28 ASN B CA 1
ATOM 1722 C C . ASN B 1 28 ? -12.258 -4.863 -1.427 1 98.25 28 ASN B C 1
ATOM 1724 O O . ASN B 1 28 ? -12.047 -5.938 -1.995 1 98.25 28 ASN B O 1
ATOM 1728 N N . ILE B 1 29 ? -11.922 -4.621 -0.143 1 98.12 29 ILE B N 1
ATOM 1729 C CA . ILE B 1 29 ? -11.266 -5.633 0.679 1 98.12 29 ILE B CA 1
ATOM 1730 C C . ILE B 1 29 ? -12.203 -6.82 0.883 1 98.12 29 ILE B C 1
ATOM 1732 O O . ILE B 1 29 ? -11.797 -7.973 0.739 1 98.12 29 ILE B O 1
ATOM 1736 N N . ASP B 1 30 ? -13.469 -6.52 1.153 1 98.12 30 ASP B N 1
ATOM 1737 C CA . ASP B 1 30 ? -14.461 -7.566 1.337 1 98.12 30 ASP B CA 1
ATOM 1738 C C . ASP B 1 30 ? -14.625 -8.398 0.068 1 98.12 30 ASP B C 1
ATOM 1740 O O . ASP B 1 30 ? -14.766 -9.625 0.136 1 98.12 30 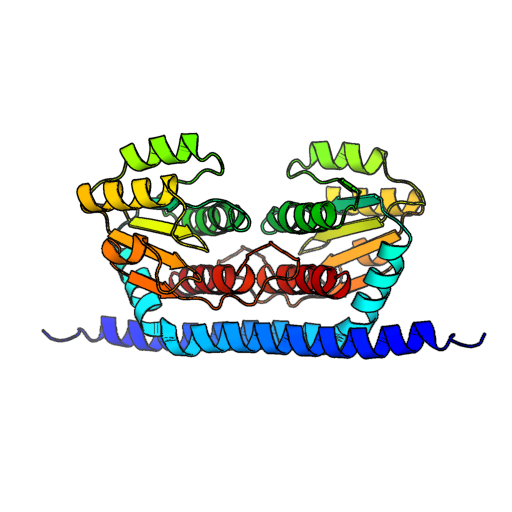ASP B O 1
ATOM 1744 N N . PHE B 1 31 ? -14.664 -7.816 -1.076 1 98.44 31 PHE B N 1
ATOM 1745 C CA . PHE B 1 31 ? -14.773 -8.492 -2.365 1 98.44 31 PHE B CA 1
ATOM 1746 C C . PHE B 1 31 ? -13.641 -9.484 -2.557 1 98.44 31 PHE B C 1
ATOM 1748 O O . PHE B 1 31 ? -13.875 -10.641 -2.924 1 98.44 31 PHE B O 1
ATOM 1755 N N . ILE B 1 32 ? -12.398 -9.086 -2.295 1 98.38 32 ILE B N 1
ATOM 1756 C CA . ILE B 1 32 ? -11.227 -9.938 -2.457 1 98.38 32 ILE B CA 1
ATOM 1757 C C . ILE B 1 32 ? -11.289 -11.094 -1.457 1 98.38 32 ILE B C 1
ATOM 1759 O O . ILE B 1 32 ? -11.062 -12.25 -1.819 1 98.38 32 ILE B O 1
ATOM 1763 N N . TYR B 1 33 ? -11.609 -10.711 -0.2 1 98.31 33 TYR B N 1
ATOM 1764 C CA . TYR B 1 33 ? -11.703 -11.703 0.87 1 98.31 33 TYR B CA 1
ATOM 1765 C C . TYR B 1 33 ? -12.695 -12.797 0.513 1 98.31 33 TYR B C 1
ATOM 1767 O O . TYR B 1 33 ? -12.414 -13.984 0.71 1 98.31 33 TYR B O 1
ATOM 1775 N N . LYS B 1 34 ? -13.789 -12.453 -0.066 1 98.06 34 LYS B N 1
ATOM 1776 C CA . LYS B 1 34 ? -14.875 -13.398 -0.319 1 98.06 34 LYS B CA 1
ATOM 1777 C C . LYS B 1 34 ? -14.625 -14.203 -1.586 1 98.06 34 LYS B C 1
ATOM 1779 O O . LYS B 1 34 ? -15.094 -15.336 -1.713 1 98.06 34 LYS B O 1
ATOM 1784 N N . ASN B 1 35 ? -13.82 -13.695 -2.467 1 97.75 35 ASN B N 1
ATOM 1785 C CA . ASN B 1 35 ? -13.828 -14.297 -3.795 1 97.75 35 ASN B CA 1
ATOM 1786 C C . ASN B 1 35 ? -12.492 -14.961 -4.113 1 97.75 35 ASN B C 1
ATOM 1788 O O . ASN B 1 35 ? -12.406 -15.781 -5.031 1 97.75 35 ASN B O 1
ATOM 1792 N N . TYR B 1 36 ? -11.445 -14.656 -3.357 1 97.38 36 TYR B N 1
ATOM 1793 C CA . TYR B 1 36 ? -10.156 -15.047 -3.904 1 97.38 36 TYR B CA 1
ATOM 1794 C C . TYR B 1 36 ? -9.414 -15.969 -2.943 1 97.38 36 TYR B C 1
ATOM 1796 O O . TYR B 1 36 ? -8.219 -16.219 -3.107 1 97.38 36 TYR B O 1
ATOM 1804 N N . TYR B 1 37 ? -10.086 -16.484 -1.95 1 96.12 37 TYR B N 1
ATOM 1805 C CA . TYR B 1 37 ? -9.43 -17.375 -1 1 96.12 37 TYR B CA 1
ATOM 1806 C C . TYR B 1 37 ? -8.828 -18.594 -1.708 1 96.12 37 TYR B C 1
ATOM 1808 O O . TYR B 1 37 ? -7.66 -18.922 -1.503 1 96.12 37 TYR B O 1
ATOM 1816 N N . LEU B 1 38 ? -9.523 -19.25 -2.629 1 95.94 38 LEU B N 1
ATOM 1817 C CA . LEU B 1 38 ? -9.07 -20.453 -3.301 1 95.94 38 LEU B CA 1
ATOM 1818 C C . LEU B 1 38 ? -7.891 -20.172 -4.219 1 95.94 38 LEU B C 1
ATOM 1820 O O . LEU B 1 38 ? -6.91 -20.906 -4.23 1 95.94 38 LEU B O 1
ATOM 1824 N N . GLU B 1 39 ? -8 -19.094 -5 1 97.06 39 GLU B N 1
ATOM 1825 C CA . GLU B 1 39 ? -6.918 -18.719 -5.898 1 97.06 39 GLU B CA 1
ATOM 1826 C C . GLU B 1 39 ? -5.637 -18.422 -5.125 1 97.06 39 GLU B C 1
ATOM 1828 O O . GLU B 1 39 ? -4.547 -18.828 -5.531 1 97.06 39 GLU B O 1
ATOM 1833 N N . ILE B 1 40 ? -5.785 -17.734 -3.986 1 97.25 40 ILE B N 1
ATOM 1834 C CA . ILE B 1 40 ? -4.617 -17.344 -3.207 1 97.25 40 ILE B CA 1
ATOM 1835 C C . ILE B 1 40 ? -3.98 -18.562 -2.559 1 97.25 40 ILE B C 1
ATOM 1837 O O . ILE B 1 40 ? -2.756 -18.703 -2.533 1 97.25 40 ILE B O 1
ATOM 1841 N N . ILE B 1 41 ? -4.766 -19.484 -2.098 1 94.94 41 ILE B N 1
ATOM 1842 C CA . ILE B 1 41 ? -4.238 -20.719 -1.516 1 94.94 41 ILE B CA 1
ATOM 1843 C C . ILE B 1 41 ? -3.504 -21.516 -2.588 1 94.94 41 ILE B C 1
ATOM 1845 O O . ILE B 1 41 ? -2.445 -22.094 -2.324 1 94.94 41 ILE B O 1
ATOM 1849 N N . LYS B 1 42 ? -4.059 -21.578 -3.744 1 94.5 42 LYS B N 1
ATOM 1850 C CA . LYS B 1 42 ? -3.408 -22.25 -4.859 1 94.5 42 LYS B CA 1
ATOM 1851 C C . LYS B 1 42 ? -2.057 -21.625 -5.18 1 94.5 42 LYS B C 1
ATOM 1853 O O . LYS B 1 42 ? -1.062 -22.328 -5.363 1 94.5 42 LYS B O 1
ATOM 1858 N N . ILE B 1 43 ? -1.992 -20.312 -5.242 1 95.62 43 ILE B N 1
ATOM 1859 C CA . ILE B 1 43 ? -0.755 -19.578 -5.5 1 95.62 43 ILE B CA 1
ATOM 1860 C C . ILE B 1 43 ? 0.279 -19.922 -4.43 1 95.62 43 ILE B C 1
ATOM 1862 O O . ILE B 1 43 ? 1.424 -20.25 -4.75 1 95.62 43 ILE B O 1
ATOM 1866 N N . VAL B 1 44 ? -0.139 -19.922 -3.199 1 94.75 44 VAL B N 1
ATOM 1867 C CA . VAL B 1 44 ? 0.749 -20.203 -2.074 1 94.75 44 VAL B CA 1
ATOM 1868 C C . VAL B 1 44 ? 1.29 -21.625 -2.18 1 94.75 44 VAL B C 1
ATOM 1870 O O . VAL B 1 44 ? 2.48 -21.859 -1.959 1 94.75 44 VAL B O 1
ATOM 1873 N N . GLY B 1 45 ? 0.406 -22.562 -2.512 1 91.88 45 GLY B N 1
ATOM 1874 C CA . GLY B 1 45 ? 0.835 -23.938 -2.688 1 91.88 45 GLY B CA 1
ATOM 1875 C C . GLY B 1 45 ? 1.868 -24.109 -3.787 1 91.88 45 GLY B C 1
ATOM 1876 O O . GLY B 1 45 ? 2.834 -24.859 -3.629 1 91.88 45 GLY B O 1
ATOM 1877 N N . LEU B 1 46 ? 1.687 -23.406 -4.836 1 90.88 46 LEU B N 1
ATOM 1878 C CA . LEU B 1 46 ? 2.594 -23.469 -5.977 1 90.88 46 LEU B CA 1
ATOM 1879 C C . LEU B 1 46 ? 3.934 -22.828 -5.648 1 90.88 46 LEU B C 1
ATOM 1881 O O . LEU B 1 46 ? 4.984 -23.328 -6.059 1 90.88 46 LEU B O 1
ATOM 1885 N N . LEU B 1 47 ? 3.963 -21.734 -4.891 1 91.44 47 LEU B N 1
ATOM 1886 C CA . LEU B 1 47 ? 5.176 -21.016 -4.531 1 91.44 47 LEU B CA 1
ATOM 1887 C C . LEU B 1 47 ? 6.055 -21.844 -3.602 1 91.44 47 LEU B C 1
ATOM 1889 O O . LEU B 1 47 ? 7.277 -21.688 -3.592 1 91.44 47 LEU B O 1
ATOM 1893 N N . LYS B 1 48 ? 5.441 -22.703 -2.904 1 87.19 48 LYS B N 1
ATOM 1894 C CA . LYS B 1 48 ? 6.207 -23.547 -1.994 1 87.19 48 LYS B CA 1
ATOM 1895 C C . LYS B 1 48 ? 7.051 -24.562 -2.764 1 87.19 48 LYS B C 1
ATOM 1897 O O . LYS B 1 48 ? 8.023 -25.094 -2.23 1 87.19 48 LYS B O 1
ATOM 1902 N N . ARG B 1 49 ? 6.699 -24.781 -3.986 1 84.5 49 ARG B N 1
ATOM 1903 C CA . ARG B 1 49 ? 7.398 -25.781 -4.797 1 84.5 49 ARG B CA 1
ATOM 1904 C C . ARG B 1 49 ? 8.469 -25.125 -5.664 1 84.5 49 ARG B C 1
ATOM 1906 O O . ARG B 1 49 ? 9.398 -25.797 -6.117 1 84.5 49 ARG B O 1
ATOM 1913 N N . LYS B 1 50 ? 8.32 -23.922 -6.02 1 75.44 50 LYS B N 1
ATOM 1914 C CA . LYS B 1 50 ? 9.227 -23.156 -6.871 1 75.44 50 LYS B CA 1
ATOM 1915 C C . LYS B 1 50 ? 9.633 -21.844 -6.199 1 75.44 50 LYS B C 1
ATOM 1917 O O . LYS B 1 50 ? 8.844 -21.25 -5.473 1 75.44 50 LYS B O 1
ATOM 1922 N N . ASN B 1 51 ? 10.914 -21.547 -6.695 1 80 51 ASN B N 1
ATOM 1923 C CA . ASN B 1 51 ? 11.383 -20.422 -5.887 1 80 51 ASN B CA 1
ATOM 1924 C C . ASN B 1 51 ? 11.852 -19.266 -6.758 1 80 51 ASN B C 1
ATOM 1926 O O . ASN B 1 51 ? 12.352 -18.25 -6.242 1 80 51 ASN B O 1
ATOM 1930 N N . LYS B 1 52 ? 11.648 -19.422 -8 1 94.25 52 LYS B N 1
ATOM 1931 C CA . LYS B 1 52 ? 12.039 -18.312 -8.875 1 94.25 52 LYS B CA 1
ATOM 1932 C C . LYS B 1 52 ? 10.828 -17.484 -9.289 1 94.25 52 LYS B C 1
ATOM 1934 O O . LYS B 1 52 ? 9.977 -17.969 -10.047 1 94.25 52 LYS B O 1
ATOM 1939 N N . ILE B 1 53 ? 10.797 -16.266 -8.82 1 97.81 53 ILE B N 1
ATOM 1940 C CA . ILE B 1 53 ? 9.602 -15.445 -8.992 1 97.81 53 ILE B CA 1
ATOM 1941 C C . ILE B 1 53 ? 9.969 -14.148 -9.711 1 97.81 53 ILE B C 1
ATOM 1943 O O . ILE B 1 53 ? 10.883 -13.438 -9.297 1 97.81 53 ILE B O 1
ATOM 1947 N N . PHE B 1 54 ? 9.312 -13.93 -10.812 1 98.5 54 PHE B N 1
ATOM 1948 C CA . PHE B 1 54 ? 9.469 -12.68 -11.555 1 98.5 54 PHE B CA 1
ATOM 1949 C C . PHE B 1 54 ? 8.258 -11.781 -11.359 1 98.5 54 PHE B C 1
ATOM 1951 O O . PHE B 1 54 ? 7.117 -12.242 -11.43 1 98.5 54 PHE B O 1
ATOM 1958 N N . LEU B 1 55 ? 8.516 -10.5 -11.102 1 98.56 55 LEU B N 1
ATOM 1959 C CA . LEU B 1 55 ? 7.457 -9.516 -10.938 1 98.56 55 LEU B CA 1
ATOM 1960 C C . LEU B 1 55 ? 7.52 -8.469 -12.039 1 98.56 55 LEU B C 1
ATOM 1962 O O . LEU B 1 55 ? 8.57 -7.859 -12.273 1 98.56 55 LEU B O 1
ATOM 1966 N N . PHE B 1 56 ? 6.41 -8.297 -12.703 1 98.56 56 PHE B N 1
ATOM 1967 C CA . PHE B 1 56 ? 6.336 -7.352 -13.805 1 98.56 56 PHE B CA 1
ATOM 1968 C C . PHE B 1 56 ? 5.199 -6.355 -13.594 1 98.56 56 PHE B C 1
ATOM 1970 O O . PHE B 1 56 ? 4.168 -6.699 -13.008 1 98.56 56 PHE B O 1
ATOM 1977 N N . GLY B 1 57 ? 5.395 -5.223 -13.992 1 96.44 57 GLY B N 1
ATOM 1978 C CA . GLY B 1 57 ? 4.402 -4.164 -13.906 1 96.44 57 GLY B CA 1
ATOM 1979 C C . GLY B 1 57 ? 4.957 -2.795 -14.242 1 96.44 57 GLY B C 1
ATOM 1980 O O . GLY B 1 57 ? 6.156 -2.652 -14.508 1 96.44 57 GLY B O 1
ATOM 1981 N N . LYS B 1 58 ? 4.043 -1.845 -14.328 1 89.94 58 LYS B N 1
ATOM 1982 C CA . LYS B 1 58 ? 4.434 -0.463 -14.586 1 89.94 58 LYS B CA 1
ATOM 1983 C C . LYS B 1 58 ? 3.363 0.512 -14.102 1 89.94 58 LYS B C 1
ATOM 1985 O O . LYS B 1 58 ? 2.258 0.101 -13.742 1 89.94 58 LYS B O 1
ATOM 1990 N N . GLY B 1 59 ? 3.756 1.75 -14.008 1 87.44 59 GLY B N 1
ATOM 1991 C CA . GLY B 1 59 ? 2.777 2.789 -13.727 1 87.44 59 GLY B CA 1
ATOM 1992 C C . GLY B 1 59 ? 2.633 3.086 -12.242 1 87.44 59 GLY B C 1
ATOM 1993 O O . GLY B 1 59 ? 3.615 3.061 -11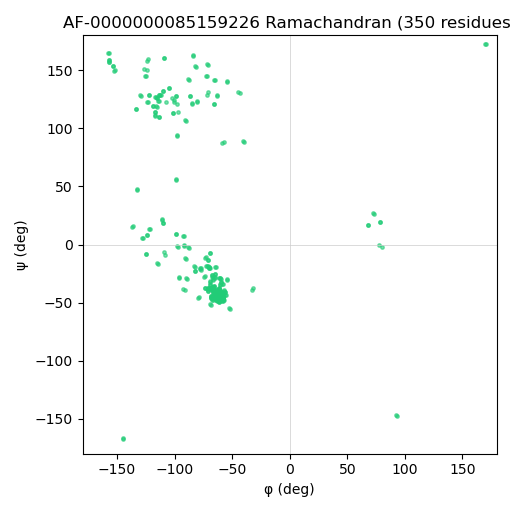.5 1 87.44 59 GLY B O 1
ATOM 1994 N N . SER B 1 60 ? 1.416 3.428 -11.852 1 81.38 60 SER B N 1
ATOM 1995 C CA . SER B 1 60 ? 1.138 4.004 -10.547 1 81.38 60 SER B CA 1
ATOM 1996 C C . SER B 1 60 ? 1.293 2.963 -9.438 1 81.38 60 SER B C 1
ATOM 1998 O O . SER B 1 60 ? 1.423 3.312 -8.266 1 81.38 60 SER B O 1
ATOM 2000 N N . ASN B 1 61 ? 1.364 1.741 -9.812 1 84.5 61 ASN B N 1
ATOM 2001 C CA . ASN B 1 61 ? 1.434 0.691 -8.805 1 84.5 61 ASN B CA 1
ATOM 2002 C C . ASN B 1 61 ? 2.809 0.029 -8.773 1 84.5 61 ASN B C 1
ATOM 2004 O O . ASN B 1 61 ? 2.955 -1.086 -8.273 1 84.5 61 ASN B O 1
ATOM 2008 N N . ILE B 1 62 ? 3.77 0.684 -9.32 1 92 62 ILE B N 1
ATOM 2009 C CA . ILE B 1 62 ? 5.07 0.065 -9.555 1 92 62 ILE B CA 1
ATOM 2010 C C . ILE B 1 62 ? 5.727 -0.274 -8.219 1 92 62 ILE B C 1
ATOM 2012 O O . ILE B 1 62 ? 6.473 -1.25 -8.117 1 92 62 ILE B O 1
ATOM 2016 N N . GLU B 1 63 ? 5.457 0.431 -7.16 1 93.69 63 GLU B N 1
ATOM 2017 C CA . GLU B 1 63 ? 6.078 0.197 -5.863 1 93.69 63 GLU B CA 1
ATOM 2018 C C . GLU B 1 63 ? 5.695 -1.172 -5.305 1 93.69 63 GLU B C 1
ATOM 2020 O O . GLU B 1 63 ? 6.402 -1.724 -4.461 1 93.69 63 GLU B O 1
ATOM 2025 N N . LEU B 1 64 ? 4.629 -1.719 -5.816 1 94.38 64 LEU B N 1
ATOM 2026 C CA . LEU B 1 64 ? 4.18 -3.043 -5.398 1 94.38 64 LEU B CA 1
ATOM 2027 C C . LEU B 1 64 ? 5.25 -4.094 -5.688 1 94.38 64 LEU B C 1
ATOM 2029 O O . LEU B 1 64 ? 5.387 -5.066 -4.941 1 94.38 64 LEU B O 1
ATOM 2033 N N . LEU B 1 65 ? 5.977 -3.885 -6.793 1 97.12 65 LEU B N 1
ATOM 2034 C CA . LEU B 1 65 ? 7.004 -4.848 -7.172 1 97.12 65 LEU B CA 1
ATOM 2035 C C . LEU B 1 65 ? 8.062 -4.969 -6.082 1 97.12 65 LEU B C 1
ATOM 2037 O O . LEU B 1 65 ? 8.422 -6.078 -5.68 1 97.12 65 LEU B O 1
ATOM 2041 N N . SER B 1 66 ? 8.461 -3.818 -5.57 1 95.44 66 SER B N 1
ATOM 2042 C CA . SER B 1 66 ? 9.5 -3.828 -4.551 1 95.44 66 SER B CA 1
ATOM 2043 C C . SER B 1 66 ? 8.969 -4.332 -3.215 1 95.44 66 SER B C 1
ATOM 2045 O O . SER B 1 66 ? 9.648 -5.082 -2.51 1 95.44 66 SER B O 1
ATOM 2047 N N . ILE B 1 67 ? 7.742 -3.984 -2.861 1 95 67 ILE B N 1
ATOM 2048 C CA . ILE B 1 67 ? 7.145 -4.445 -1.613 1 95 67 ILE B CA 1
ATOM 2049 C C . ILE B 1 67 ? 7.027 -5.965 -1.627 1 95 67 ILE B C 1
ATOM 2051 O O . ILE B 1 67 ? 7.531 -6.645 -0.728 1 95 67 ILE B O 1
ATOM 2055 N N . PHE B 1 68 ? 6.504 -6.465 -2.678 1 96.56 68 PHE B N 1
ATOM 2056 C CA . PHE B 1 68 ? 6.305 -7.902 -2.785 1 96.56 68 PHE B CA 1
ATOM 2057 C C . PHE B 1 68 ? 7.641 -8.633 -2.869 1 96.56 68 PHE B C 1
ATOM 2059 O O . PHE B 1 68 ? 7.867 -9.609 -2.156 1 96.56 68 PHE B O 1
ATOM 2066 N N . GLY B 1 69 ? 8.484 -8.094 -3.713 1 95.62 69 GLY B N 1
ATOM 2067 C CA . GLY B 1 69 ? 9.797 -8.703 -3.887 1 95.62 69 GLY B CA 1
ATOM 2068 C C . GLY B 1 69 ? 10.594 -8.789 -2.598 1 95.62 69 GLY B C 1
ATOM 2069 O O . GLY B 1 69 ? 11.211 -9.812 -2.314 1 95.62 69 GLY B O 1
ATOM 2070 N N . GLN B 1 70 ? 10.57 -7.809 -1.847 1 93.19 70 GLN B N 1
ATOM 2071 C CA . GLN B 1 70 ? 11.312 -7.789 -0.589 1 93.19 70 GLN B CA 1
ATOM 2072 C C . GLN B 1 70 ? 10.758 -8.82 0.39 1 93.19 70 GLN B C 1
ATOM 2074 O O . GLN B 1 70 ? 11.516 -9.5 1.079 1 93.19 70 GLN B O 1
ATOM 2079 N N . TYR B 1 71 ? 9.453 -8.945 0.463 1 93.5 71 TYR B N 1
ATOM 2080 C CA . TYR B 1 71 ? 8.859 -9.945 1.344 1 93.5 71 TYR B CA 1
ATOM 2081 C C . TYR B 1 71 ? 9.18 -11.352 0.872 1 93.5 71 TYR B C 1
ATOM 2083 O O . TYR B 1 71 ? 9.477 -12.234 1.685 1 93.5 71 TYR B O 1
ATOM 2091 N N . LEU B 1 72 ? 9.148 -11.492 -0.419 1 94.56 72 LEU B N 1
ATOM 2092 C CA . LEU B 1 72 ? 9.492 -12.805 -0.967 1 94.56 72 LEU B CA 1
ATOM 2093 C C . LEU B 1 72 ? 10.945 -13.156 -0.641 1 94.56 72 LEU B C 1
ATOM 2095 O O . LEU B 1 72 ? 11.234 -14.289 -0.251 1 94.56 72 LEU B O 1
ATOM 2099 N N . ASN B 1 73 ? 11.75 -12.148 -0.766 1 93.19 73 ASN B N 1
ATOM 2100 C CA . ASN B 1 73 ? 13.156 -12.383 -0.453 1 93.19 73 ASN B CA 1
ATOM 2101 C C . ASN B 1 73 ? 13.352 -12.742 1.017 1 93.19 73 ASN B C 1
ATOM 2103 O O . ASN B 1 73 ? 14.148 -13.625 1.342 1 93.19 73 ASN B O 1
ATOM 2107 N N . LYS B 1 74 ? 12.68 -12.148 1.87 1 91.06 74 LYS B N 1
ATOM 2108 C CA . LYS B 1 74 ? 12.766 -12.438 3.299 1 91.06 74 LYS B CA 1
ATOM 2109 C C . LYS B 1 74 ? 12.281 -13.852 3.602 1 91.06 74 LYS B C 1
ATOM 2111 O O . LYS B 1 74 ? 12.68 -14.453 4.602 1 91.06 74 LYS B O 1
ATOM 2116 N N . LYS B 1 75 ? 11.438 -14.352 2.738 1 91.38 75 LYS B N 1
ATOM 2117 C CA . LYS B 1 75 ? 10.945 -15.719 2.875 1 91.38 75 LYS B CA 1
ATOM 2118 C C . LYS B 1 75 ? 11.82 -16.688 2.086 1 91.38 75 LYS B C 1
ATOM 2120 O O . LYS B 1 75 ? 11.445 -17.859 1.895 1 91.38 75 LYS B O 1
ATOM 2125 N N . GLU B 1 76 ? 12.938 -16.172 1.547 1 91.44 76 GLU B N 1
ATOM 2126 C CA . GLU B 1 76 ? 13.992 -16.969 0.921 1 91.44 76 GLU B CA 1
ATOM 2127 C C . GLU B 1 76 ? 13.602 -17.391 -0.49 1 91.44 76 GLU B C 1
ATOM 2129 O O . GLU B 1 76 ? 14.102 -18.391 -1.005 1 91.44 76 GLU B O 1
ATOM 2134 N N . PHE B 1 77 ? 12.672 -16.703 -1.04 1 93.81 77 PHE B N 1
ATOM 2135 C CA . PHE B 1 77 ? 12.438 -16.844 -2.473 1 93.81 77 PHE B CA 1
ATOM 2136 C C . PHE B 1 77 ? 13.414 -15.992 -3.27 1 93.81 77 PHE B C 1
ATOM 2138 O O . PHE B 1 77 ? 13.969 -15.023 -2.744 1 93.81 77 PHE B O 1
ATOM 2145 N N . ILE B 1 78 ? 13.625 -16.469 -4.473 1 95.31 78 ILE B N 1
ATOM 2146 C CA . ILE B 1 78 ? 14.352 -15.625 -5.414 1 95.31 78 ILE B CA 1
ATOM 2147 C C . ILE B 1 78 ? 13.375 -14.766 -6.203 1 95.31 78 ILE B C 1
ATOM 2149 O O . ILE B 1 78 ? 12.617 -15.273 -7.039 1 95.31 78 ILE B O 1
ATOM 2153 N N . SER B 1 79 ? 13.352 -13.531 -5.887 1 96.62 79 SER B N 1
ATOM 2154 C CA . SER B 1 79 ? 12.453 -12.625 -6.602 1 96.62 79 SER B CA 1
ATOM 2155 C C . SER B 1 79 ? 13.234 -11.672 -7.492 1 96.62 79 SER B C 1
ATOM 2157 O O . SER B 1 79 ? 14.242 -11.094 -7.07 1 96.62 79 SER B O 1
ATOM 2159 N N . ILE B 1 80 ? 12.844 -11.523 -8.703 1 98.12 80 ILE B N 1
ATOM 2160 C CA . ILE B 1 80 ? 13.484 -10.68 -9.711 1 98.12 80 ILE B CA 1
ATOM 2161 C C . ILE B 1 80 ? 12.5 -9.602 -10.18 1 98.12 80 ILE B C 1
ATOM 2163 O O . ILE B 1 80 ? 11.445 -9.922 -10.734 1 98.12 80 ILE B O 1
ATOM 2167 N N . TYR B 1 81 ? 12.883 -8.312 -9.961 1 98.12 81 TYR B N 1
ATOM 2168 C CA . TYR B 1 81 ? 12.008 -7.207 -10.328 1 98.12 81 TYR B CA 1
ATOM 2169 C C . TYR B 1 81 ? 12.805 -5.926 -10.531 1 98.12 81 TYR B C 1
ATOM 2171 O O . TYR B 1 81 ? 13.953 -5.816 -10.078 1 98.12 81 TYR B O 1
ATOM 2179 N N . SER B 1 82 ? 12.25 -5.062 -11.266 1 97.94 82 SER B N 1
ATOM 2180 C CA . SER B 1 82 ? 12.836 -3.748 -11.516 1 97.94 82 SER B CA 1
ATOM 2181 C C . SER B 1 82 ? 11.758 -2.715 -11.82 1 97.94 82 SER B C 1
ATOM 2183 O O . SER B 1 82 ? 10.719 -3.045 -12.391 1 97.94 82 SER B O 1
ATOM 2185 N N . TYR B 1 83 ? 12.062 -1.496 -11.438 1 95.88 83 TYR B N 1
ATOM 2186 C CA . TYR B 1 83 ? 11.172 -0.405 -11.812 1 95.88 83 TYR B CA 1
ATOM 2187 C C . TYR B 1 83 ? 11.359 -0.018 -13.273 1 95.88 83 TYR B C 1
ATOM 2189 O O . TYR B 1 83 ? 10.5 0.637 -13.867 1 95.88 83 TYR B O 1
ATOM 2197 N N . ASP B 1 84 ? 12.516 -0.363 -13.766 1 96.94 84 ASP B N 1
ATOM 2198 C CA . ASP B 1 84 ? 12.859 0.006 -15.133 1 96.94 84 ASP B CA 1
ATOM 2199 C C . ASP B 1 84 ? 12.305 -1.01 -16.125 1 96.94 84 ASP B C 1
ATOM 2201 O O . ASP B 1 84 ? 12.703 -2.178 -16.125 1 96.94 84 ASP B O 1
ATOM 2205 N N . ILE B 1 85 ? 11.484 -0.523 -17.031 1 97.06 85 ILE B N 1
ATOM 2206 C CA . ILE B 1 85 ? 10.789 -1.41 -17.969 1 97.06 85 ILE B CA 1
ATOM 2207 C C . ILE B 1 85 ? 11.797 -2.059 -18.906 1 97.06 85 ILE B C 1
ATOM 2209 O O . ILE B 1 85 ? 11.602 -3.191 -19.359 1 97.06 85 ILE B O 1
ATOM 2213 N N . ASP B 1 86 ? 12.852 -1.378 -19.172 1 97.81 86 ASP B N 1
ATOM 2214 C CA . ASP B 1 86 ? 13.875 -1.95 -20.031 1 97.81 86 ASP B CA 1
ATOM 2215 C C . ASP B 1 86 ? 14.602 -3.098 -19.344 1 97.81 86 ASP B C 1
ATOM 2217 O O . ASP B 1 86 ? 14.977 -4.082 -19.984 1 97.81 86 ASP B O 1
ATOM 2221 N N . ILE B 1 87 ? 14.812 -2.934 -18.109 1 98.44 87 ILE B N 1
ATOM 2222 C CA . ILE B 1 87 ? 15.422 -4.004 -17.328 1 98.44 87 ILE B CA 1
ATOM 2223 C C . ILE B 1 87 ? 14.445 -5.176 -17.203 1 98.44 87 ILE B C 1
ATOM 2225 O O . ILE B 1 87 ? 14.852 -6.34 -17.297 1 98.44 87 ILE B O 1
ATOM 2229 N N . GLN B 1 88 ? 13.156 -4.895 -17.047 1 98.5 88 GLN B N 1
ATOM 2230 C CA . GLN B 1 88 ? 12.148 -5.949 -17.016 1 98.5 88 GLN B CA 1
ATOM 2231 C C . GLN B 1 88 ? 12.18 -6.777 -18.297 1 98.5 88 GLN B C 1
ATOM 2233 O O . GLN B 1 88 ? 11.969 -7.992 -18.266 1 98.5 88 GLN B O 1
ATOM 2238 N N . GLU B 1 89 ? 12.477 -6.098 -19.328 1 98.31 89 GLU B N 1
ATOM 2239 C CA . GLU B 1 89 ? 12.57 -6.805 -20.594 1 98.31 89 GLU B CA 1
ATOM 2240 C C . GLU B 1 89 ? 13.688 -7.84 -20.578 1 98.31 89 GLU B C 1
ATOM 2242 O O . GLU B 1 89 ? 13.539 -8.93 -21.125 1 98.31 89 GLU B O 1
ATOM 2247 N N . LYS B 1 90 ? 14.75 -7.508 -20.016 1 98.56 90 LYS B N 1
ATOM 2248 C CA . LYS B 1 90 ? 15.852 -8.461 -19.875 1 98.56 90 LYS B CA 1
ATOM 2249 C C . LYS B 1 90 ? 15.461 -9.609 -18.953 1 98.56 90 LYS B C 1
ATOM 2251 O O . LYS B 1 90 ? 15.859 -10.758 -19.188 1 98.56 90 LYS B O 1
ATOM 2256 N N . TYR B 1 91 ? 14.711 -9.297 -17.969 1 98.5 91 TYR B N 1
ATOM 2257 C CA . TYR B 1 91 ? 14.289 -10.328 -17.016 1 98.5 91 TYR B CA 1
ATOM 2258 C C . TYR B 1 91 ? 13.359 -11.336 -17.688 1 98.5 91 TYR B C 1
ATOM 2260 O O . TYR B 1 91 ? 13.414 -12.531 -17.391 1 98.5 91 TYR B O 1
ATOM 2268 N N . ILE B 1 92 ? 12.531 -10.844 -18.578 1 98.44 92 ILE B N 1
ATOM 2269 C CA . ILE B 1 92 ? 11.625 -11.758 -19.281 1 98.44 92 ILE B CA 1
ATOM 2270 C C . ILE B 1 92 ? 12.438 -12.789 -20.062 1 98.44 92 ILE B C 1
ATOM 2272 O O . ILE B 1 92 ? 12.016 -13.945 -20.203 1 98.44 92 ILE B O 1
ATOM 2276 N N . ASP B 1 93 ? 13.609 -12.391 -20.469 1 98.06 93 ASP B N 1
ATOM 2277 C CA . ASP B 1 93 ? 14.469 -13.297 -21.234 1 98.06 93 ASP B CA 1
ATOM 2278 C C . ASP B 1 93 ? 15 -14.422 -20.344 1 98.06 93 ASP B C 1
ATOM 2280 O O . ASP B 1 93 ? 15.391 -15.477 -20.828 1 98.06 93 ASP B O 1
ATOM 2284 N N . LEU B 1 94 ? 15 -14.266 -19.094 1 97.81 94 LEU B N 1
ATOM 2285 C CA . LEU B 1 94 ? 15.516 -15.242 -18.141 1 97.81 94 LEU B CA 1
ATOM 2286 C C . LEU B 1 94 ? 14.422 -16.203 -17.703 1 97.81 94 LEU B C 1
ATOM 2288 O O . LEU B 1 94 ? 14.703 -17.234 -17.094 1 97.81 94 LEU B O 1
ATOM 2292 N N . VAL B 1 95 ? 13.219 -15.922 -17.984 1 98.06 95 VAL B N 1
ATOM 2293 C CA . VAL B 1 95 ? 12.07 -16.734 -17.594 1 98.06 95 VAL B CA 1
ATOM 2294 C C . VAL B 1 95 ? 12.141 -18.094 -18.281 1 98.06 95 VAL B C 1
ATOM 2296 O O . VAL B 1 95 ? 12.617 -18.203 -19.406 1 98.06 95 VAL B O 1
ATOM 2299 N N . ASP B 1 96 ? 11.742 -19.109 -17.531 1 97.38 96 ASP B N 1
ATOM 2300 C CA . ASP B 1 96 ? 11.648 -20.453 -18.062 1 97.38 96 ASP B CA 1
ATOM 2301 C C . ASP B 1 96 ? 10.469 -21.203 -17.453 1 97.38 96 ASP B C 1
ATOM 2303 O O . ASP B 1 96 ? 9.609 -20.609 -16.812 1 97.38 96 ASP B O 1
ATOM 2307 N N . GLN B 1 97 ? 10.406 -22.547 -17.641 1 96.12 97 GLN B N 1
ATOM 2308 C CA . GLN B 1 97 ? 9.242 -23.344 -17.266 1 96.12 97 GLN B CA 1
ATOM 2309 C C . GLN B 1 97 ? 9.141 -23.5 -15.75 1 96.12 97 GLN B C 1
ATOM 2311 O O . GLN B 1 97 ? 8.094 -23.891 -15.227 1 96.12 97 GLN B O 1
ATOM 2316 N N . GLU B 1 98 ? 10.227 -23.094 -15.062 1 95 98 GLU B N 1
ATOM 2317 C CA . GLU B 1 98 ? 10.227 -23.203 -13.602 1 95 98 GLU B CA 1
ATOM 2318 C C . GLU B 1 98 ? 9.867 -21.859 -12.953 1 95 98 GLU B C 1
ATOM 2320 O O . GLU B 1 98 ? 9.734 -21.781 -11.734 1 95 98 GLU B O 1
ATOM 2325 N N . SER B 1 99 ? 9.656 -20.859 -13.805 1 96.56 99 SER B N 1
ATOM 2326 C CA . SER B 1 99 ? 9.453 -19.5 -13.312 1 96.56 99 SER B CA 1
ATOM 2327 C C . SER B 1 99 ? 7.977 -19.25 -13.023 1 96.56 99 SER B C 1
ATOM 2329 O O . SER B 1 99 ? 7.102 -19.719 -13.75 1 96.56 99 SER B O 1
ATOM 2331 N N . PHE B 1 100 ? 7.781 -18.484 -11.93 1 97.38 100 PHE B N 1
ATOM 2332 C CA . PHE B 1 100 ? 6.5 -17.859 -11.656 1 97.38 100 PHE B CA 1
ATOM 2333 C C . PHE B 1 100 ? 6.535 -16.375 -12.031 1 97.38 100 PHE B C 1
ATOM 2335 O O . PHE B 1 100 ? 7.402 -15.633 -11.57 1 97.38 100 PHE B O 1
ATOM 2342 N N . CYS B 1 101 ? 5.613 -16.016 -12.828 1 98.31 101 CYS B N 1
ATOM 2343 C CA . CYS B 1 101 ? 5.562 -14.625 -13.273 1 98.31 101 CYS B CA 1
ATOM 2344 C C . CYS B 1 101 ? 4.293 -13.945 -12.781 1 98.31 101 CYS B C 1
ATOM 2346 O O . CYS B 1 101 ? 3.186 -14.367 -13.117 1 98.31 101 CYS B O 1
ATOM 2348 N N . PHE B 1 102 ? 4.48 -12.93 -12.008 1 98.38 102 PHE B N 1
ATOM 2349 C CA . PHE B 1 102 ? 3.377 -12.078 -11.578 1 98.38 102 PHE B CA 1
ATOM 2350 C C . PHE B 1 102 ? 3.307 -10.82 -12.43 1 98.38 102 PHE B C 1
ATOM 2352 O O . PHE B 1 102 ? 4.309 -10.117 -12.594 1 98.38 102 PHE B O 1
ATOM 2359 N N . PHE B 1 103 ? 2.172 -10.555 -12.953 1 98.38 103 PHE B N 1
ATOM 2360 C CA . PHE B 1 103 ? 1.923 -9.336 -13.719 1 98.38 103 PHE B CA 1
ATOM 2361 C C . PHE B 1 103 ? 0.925 -8.438 -12.992 1 98.38 103 PHE B C 1
ATOM 2363 O O . PHE B 1 103 ? -0.26 -8.766 -12.906 1 98.38 103 PHE B O 1
ATOM 2370 N N . PHE B 1 104 ? 1.427 -7.316 -12.477 1 96.81 104 PHE B N 1
ATOM 2371 C CA . PHE B 1 104 ? 0.583 -6.281 -11.891 1 96.81 104 PHE B CA 1
ATOM 2372 C C . PHE B 1 104 ? 0.316 -5.164 -12.891 1 96.81 104 PHE B C 1
ATOM 2374 O O . PHE B 1 104 ? 1.121 -4.242 -13.031 1 96.81 104 PHE B O 1
ATOM 2381 N N . SER B 1 105 ? -0.728 -5.215 -13.594 1 94.31 105 SER B N 1
ATOM 2382 C CA . SER B 1 105 ? -1.095 -4.223 -14.602 1 94.31 105 SER B CA 1
ATOM 2383 C C . SER B 1 105 ? -2.557 -3.811 -14.469 1 94.31 105 SER B C 1
ATOM 2385 O O . SER B 1 105 ? -3.459 -4.609 -14.719 1 94.31 105 SER B O 1
ATOM 2387 N N . PHE B 1 106 ? -2.811 -2.584 -14.172 1 94.06 106 PHE B N 1
ATOM 2388 C CA . PHE B 1 106 ? -4.156 -2.09 -13.906 1 94.06 106 PHE B CA 1
ATOM 2389 C C . PHE B 1 106 ? -5.055 -2.285 -15.125 1 94.06 106 PHE B C 1
ATOM 2391 O O . PHE B 1 106 ? -6.141 -2.855 -15.016 1 94.06 106 PHE B O 1
ATOM 2398 N N . SER B 1 107 ? -4.609 -1.911 -16.234 1 93.12 107 SER B N 1
ATOM 2399 C CA . SER B 1 107 ? -5.418 -2.014 -17.453 1 93.12 107 SER B CA 1
ATOM 2400 C C . SER B 1 107 ? -5.215 -3.361 -18.125 1 93.12 107 SER B C 1
ATOM 2402 O O . SER B 1 107 ? -6.07 -3.807 -18.906 1 93.12 107 SER B O 1
ATOM 2404 N N . GLY B 1 108 ? -4.012 -3.971 -17.969 1 94.69 108 GLY B N 1
ATOM 2405 C CA . GLY B 1 108 ? -3.662 -5.211 -18.641 1 94.69 108 GLY B CA 1
ATOM 2406 C C . GLY B 1 108 ? -3.516 -5.047 -20.141 1 94.69 108 GLY B C 1
ATOM 2407 O O . GLY B 1 108 ? -3.602 -6.027 -20.891 1 94.69 108 GLY B O 1
ATOM 2408 N N . ASN B 1 109 ? -3.385 -3.746 -20.5 1 94.5 109 ASN B N 1
ATOM 2409 C CA . ASN B 1 109 ? -3.336 -3.484 -21.938 1 94.5 109 ASN B CA 1
ATOM 2410 C C . ASN B 1 109 ? -2.074 -2.719 -22.328 1 94.5 109 ASN B C 1
ATOM 2412 O O . ASN B 1 109 ? -1.932 -2.287 -23.469 1 94.5 109 ASN B O 1
ATOM 2416 N N . THR B 1 110 ? -1.163 -2.572 -21.375 1 94.69 110 THR B N 1
ATOM 2417 C CA . THR B 1 110 ? 0.121 -1.963 -21.703 1 94.69 110 THR B CA 1
ATOM 2418 C C . THR B 1 110 ? 0.914 -2.852 -22.656 1 94.69 110 THR B C 1
ATOM 2420 O O . THR B 1 110 ? 1.25 -3.988 -22.312 1 94.69 110 THR B O 1
ATOM 2423 N N . LYS B 1 111 ? 1.231 -2.373 -23.734 1 96.94 111 LYS B N 1
ATOM 2424 C CA . LYS B 1 111 ? 1.797 -3.152 -24.828 1 96.94 111 LYS B CA 1
ATOM 2425 C C . LYS B 1 111 ? 3.006 -3.961 -24.359 1 96.94 111 LYS B C 1
ATOM 2427 O O . LYS B 1 111 ? 3.055 -5.18 -24.547 1 96.94 111 LYS B O 1
ATOM 2432 N N . LYS B 1 112 ? 3.959 -3.35 -23.797 1 97.06 112 LYS B N 1
ATOM 2433 C CA . LYS B 1 112 ? 5.184 -4.027 -23.375 1 97.06 112 LYS B CA 1
ATOM 2434 C C . LYS B 1 112 ? 4.883 -5.105 -22.328 1 97.06 112 LYS B C 1
ATOM 2436 O O . LYS B 1 112 ? 5.473 -6.188 -22.359 1 97.06 112 LYS B O 1
ATOM 2441 N N . ILE B 1 113 ? 3.975 -4.84 -21.469 1 98 113 ILE B N 1
ATOM 2442 C CA . ILE B 1 113 ? 3.645 -5.801 -20.422 1 98 113 ILE B CA 1
ATOM 2443 C C . ILE B 1 113 ? 2.918 -6.996 -21.047 1 98 113 ILE B C 1
ATOM 2445 O O . ILE B 1 113 ? 3.162 -8.141 -20.656 1 98 113 ILE B O 1
ATOM 2449 N N . VAL B 1 114 ? 2.055 -6.699 -21.969 1 98.56 114 VAL B N 1
ATOM 2450 C CA . VAL B 1 114 ? 1.37 -7.766 -22.688 1 98.56 114 VAL B CA 1
ATOM 2451 C C . VAL B 1 114 ? 2.391 -8.625 -23.422 1 98.56 114 VAL B C 1
ATOM 2453 O O . VAL B 1 114 ? 2.307 -9.859 -23.406 1 98.56 114 VAL B O 1
ATOM 2456 N N . GLU B 1 115 ? 3.332 -8 -24 1 98.69 115 GLU B N 1
ATOM 2457 C CA . GLU B 1 115 ? 4.402 -8.727 -24.688 1 98.69 115 GLU B CA 1
ATOM 2458 C C . GLU B 1 115 ? 5.16 -9.625 -23.703 1 98.69 115 GLU B C 1
ATOM 2460 O O . GLU B 1 115 ? 5.477 -10.773 -24.031 1 98.69 115 GLU B O 1
ATOM 2465 N N . PHE B 1 116 ? 5.52 -9.102 -22.531 1 98.81 116 PHE B N 1
ATOM 2466 C CA . PHE B 1 116 ? 6.184 -9.898 -21.516 1 98.81 116 PHE B CA 1
ATOM 2467 C C . PHE B 1 116 ? 5.363 -11.125 -21.172 1 98.81 116 PHE B C 1
ATOM 2469 O O . PHE B 1 116 ? 5.898 -12.234 -21.062 1 98.81 116 PHE B O 1
ATOM 2476 N N . ALA B 1 117 ? 4.059 -10.914 -21.031 1 98.81 117 ALA B N 1
ATOM 2477 C CA . ALA B 1 117 ? 3.18 -12.023 -20.656 1 98.81 117 ALA B CA 1
ATOM 2478 C C . ALA B 1 117 ? 3.143 -13.086 -21.75 1 98.81 117 ALA B C 1
ATOM 2480 O O . ALA B 1 117 ? 3.184 -14.281 -21.453 1 98.81 117 ALA B O 1
ATOM 2481 N N . ASN B 1 118 ? 3.082 -12.664 -22.953 1 98.88 118 ASN B N 1
ATOM 2482 C CA . ASN B 1 118 ? 3.092 -13.594 -24.062 1 98.88 118 ASN B CA 1
ATOM 2483 C C . ASN B 1 118 ? 4.395 -14.391 -24.125 1 98.88 118 ASN B C 1
ATOM 2485 O O . ASN B 1 118 ? 4.375 -15.602 -24.344 1 98.88 118 ASN B O 1
ATOM 2489 N N . LYS B 1 119 ? 5.465 -13.734 -23.969 1 98.88 119 LYS B N 1
ATOM 2490 C CA . LYS B 1 119 ? 6.758 -14.406 -23.953 1 98.88 119 LYS B CA 1
ATOM 2491 C C . LYS B 1 119 ? 6.844 -15.406 -22.812 1 98.88 119 LYS B C 1
ATOM 2493 O O . LYS B 1 119 ? 7.371 -16.516 -22.969 1 98.88 119 LYS B O 1
ATOM 2498 N N . ALA B 1 120 ? 6.367 -15.039 -21.641 1 98.75 120 ALA B N 1
ATOM 2499 C CA . ALA B 1 120 ? 6.34 -15.945 -20.5 1 98.75 120 ALA B CA 1
ATOM 2500 C C . ALA B 1 120 ? 5.535 -17.203 -20.812 1 98.75 120 ALA B C 1
ATOM 2502 O O . ALA B 1 120 ? 5.93 -18.312 -20.438 1 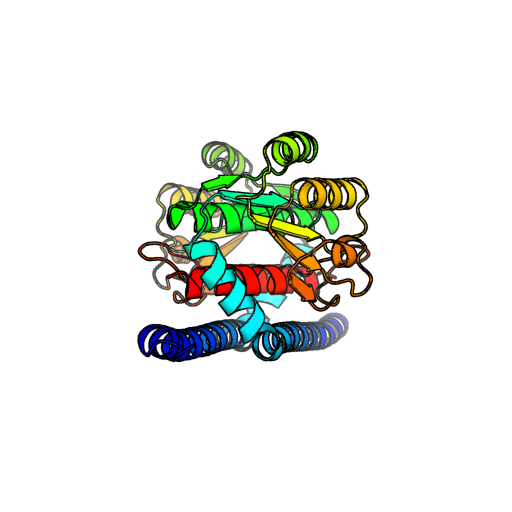98.75 120 ALA B O 1
ATOM 2503 N N . LYS B 1 121 ? 4.418 -17 -21.484 1 98.75 121 LYS B N 1
ATOM 2504 C CA . LYS B 1 121 ? 3.592 -18.125 -21.906 1 98.75 121 LYS B CA 1
ATOM 2505 C C . LYS B 1 121 ? 4.359 -19.047 -22.859 1 98.75 121 LYS B C 1
ATOM 2507 O O . LYS B 1 121 ? 4.328 -20.266 -22.703 1 98.75 121 LYS B O 1
ATOM 2512 N N . GLU B 1 122 ? 5.023 -18.469 -23.781 1 98.69 122 GLU B N 1
ATOM 2513 C CA . GLU B 1 122 ? 5.816 -19.234 -24.734 1 98.69 122 GLU B CA 1
ATOM 2514 C C . GLU B 1 122 ? 6.883 -20.062 -24.031 1 98.69 122 GLU B C 1
ATOM 2516 O O . GLU B 1 122 ? 7.227 -21.156 -24.484 1 98.69 122 GLU B O 1
ATOM 2521 N N . LYS B 1 123 ? 7.352 -19.562 -23 1 98.25 123 LYS B N 1
ATOM 2522 C CA . LYS B 1 123 ? 8.414 -20.219 -22.234 1 98.25 123 LYS B CA 1
ATOM 2523 C C . LYS B 1 123 ? 7.836 -21.188 -21.203 1 98.25 123 LYS B C 1
ATOM 2525 O O . LYS B 1 123 ? 8.57 -21.734 -20.375 1 98.25 123 LYS B O 1
ATOM 2530 N N . LYS B 1 124 ? 6.512 -21.281 -21.078 1 98.06 124 LYS B N 1
ATOM 2531 C CA . LYS B 1 124 ? 5.758 -22.234 -20.266 1 98.06 124 LYS B CA 1
ATOM 2532 C C . LYS B 1 124 ? 5.879 -21.906 -18.781 1 98.06 124 LYS B C 1
ATOM 2534 O O . LYS B 1 124 ? 5.855 -22.797 -17.938 1 98.06 124 LYS B O 1
ATOM 2539 N N . ALA B 1 125 ? 6.105 -20.625 -18.516 1 97.75 125 ALA B N 1
ATOM 2540 C CA . ALA B 1 125 ? 6.094 -20.172 -17.125 1 97.75 125 ALA B CA 1
ATOM 2541 C C . ALA B 1 125 ? 4.676 -20.156 -16.562 1 97.75 125 ALA B C 1
ATOM 2543 O O . ALA B 1 125 ? 3.701 -20.203 -17.312 1 97.75 125 ALA B O 1
ATOM 2544 N N . PHE B 1 126 ? 4.562 -20.266 -15.25 1 97.69 126 PHE B N 1
ATOM 2545 C CA . PHE B 1 126 ? 3.271 -20.078 -14.602 1 97.69 126 PHE B CA 1
ATOM 2546 C C . PHE B 1 126 ? 2.965 -18.594 -14.422 1 97.69 126 PHE B C 1
ATOM 2548 O O . PHE B 1 126 ? 3.736 -17.875 -13.789 1 97.69 126 PHE B O 1
ATOM 2555 N N . ILE B 1 127 ? 1.847 -18.156 -14.953 1 98.62 127 ILE B N 1
ATOM 2556 C CA . ILE B 1 127 ? 1.562 -16.719 -15.031 1 98.62 127 ILE B CA 1
ATOM 2557 C C . ILE B 1 127 ? 0.368 -16.375 -14.141 1 98.62 127 ILE B C 1
ATOM 2559 O O . ILE B 1 127 ? -0.706 -16.969 -14.281 1 98.62 127 ILE B O 1
ATOM 2563 N N . ILE B 1 128 ? 0.568 -15.453 -13.227 1 98.38 128 ILE B N 1
ATOM 2564 C CA . ILE B 1 128 ? -0.476 -14.883 -12.391 1 98.38 128 ILE B CA 1
ATOM 2565 C C . ILE B 1 128 ? -0.679 -13.414 -12.758 1 98.38 128 ILE B C 1
ATOM 2567 O O . ILE B 1 128 ? 0.282 -12.641 -12.812 1 98.38 128 ILE B O 1
ATOM 2571 N N . HIS B 1 129 ? -1.899 -13.039 -13.008 1 98.56 129 HIS B N 1
ATOM 2572 C CA . HIS B 1 129 ? -2.213 -11.695 -13.484 1 98.56 129 HIS B CA 1
ATOM 2573 C C . HIS B 1 129 ? -3.18 -10.984 -12.539 1 98.56 129 HIS B C 1
ATOM 2575 O O . HIS B 1 129 ? -4.191 -11.562 -12.133 1 98.56 129 HIS B O 1
ATOM 2581 N N . PHE B 1 130 ? -2.822 -9.789 -12.141 1 97.25 130 PHE B N 1
ATOM 2582 C CA . PHE B 1 130 ? -3.67 -8.898 -11.367 1 97.25 130 PHE B CA 1
ATOM 2583 C C . PHE B 1 130 ? -4.051 -7.668 -12.18 1 97.25 130 PHE B C 1
ATOM 2585 O O . PHE B 1 130 ? -3.18 -6.98 -12.719 1 97.25 130 PHE B O 1
ATOM 2592 N N . SER B 1 131 ? -5.336 -7.391 -12.227 1 97.12 131 SER B N 1
ATOM 2593 C CA . SER B 1 131 ? -5.789 -6.238 -13 1 97.12 131 SER B CA 1
ATOM 2594 C C . SER B 1 131 ? -7.141 -5.742 -12.508 1 97.12 131 SER B C 1
ATOM 2596 O O . SER B 1 131 ? -7.855 -6.457 -11.805 1 97.12 131 SER B O 1
ATOM 2598 N N . ALA B 1 132 ? -7.406 -4.504 -12.836 1 96.5 132 ALA B N 1
ATOM 2599 C CA . ALA B 1 132 ? -8.734 -3.949 -12.586 1 96.5 132 ALA B CA 1
ATOM 2600 C C . ALA B 1 132 ? -9.586 -3.98 -13.859 1 96.5 132 ALA B C 1
ATOM 2602 O O . ALA B 1 132 ? -10.648 -3.352 -13.914 1 96.5 132 ALA B O 1
ATOM 2603 N N . ASN B 1 133 ? -9.109 -4.629 -14.875 1 97.06 133 ASN B N 1
ATOM 2604 C CA . ASN B 1 133 ? -9.766 -4.719 -16.172 1 97.06 133 ASN B CA 1
ATOM 2605 C C . ASN B 1 133 ? -10.141 -6.16 -16.516 1 97.06 133 ASN B C 1
ATOM 2607 O O . ASN B 1 133 ? -9.273 -6.973 -16.844 1 97.06 133 ASN B O 1
ATOM 2611 N N . PRO B 1 134 ? -11.477 -6.434 -16.531 1 97.44 134 PRO B N 1
ATOM 2612 C CA . PRO B 1 134 ? -11.898 -7.805 -16.828 1 97.44 134 PRO B CA 1
ATOM 2613 C C . PRO B 1 134 ? -11.641 -8.203 -18.281 1 97.44 134 PRO B C 1
ATOM 2615 O O . PRO B 1 134 ? -11.758 -9.375 -18.641 1 97.44 134 PRO B O 1
ATOM 2618 N N . ASN B 1 135 ? -11.227 -7.238 -19.078 1 97.81 135 ASN B N 1
ATOM 2619 C CA . ASN B 1 135 ? -10.938 -7.52 -20.484 1 97.81 135 ASN B CA 1
ATOM 2620 C C . ASN B 1 135 ? -9.445 -7.41 -20.781 1 97.81 135 ASN B C 1
ATOM 2622 O O . ASN B 1 135 ? -9.055 -7.215 -21.938 1 97.81 135 ASN B O 1
ATOM 2626 N N . SER B 1 136 ? -8.672 -7.527 -19.812 1 97.69 136 SER B N 1
ATOM 2627 C CA . SER B 1 136 ? -7.223 -7.469 -19.969 1 97.69 136 SER B CA 1
ATOM 2628 C C . SER B 1 136 ? -6.738 -8.484 -21 1 97.69 136 SER B C 1
ATOM 2630 O O . SER B 1 136 ? -7.184 -9.633 -21 1 97.69 136 SER B O 1
ATOM 2632 N N . GLU B 1 137 ? -5.801 -8.117 -21.797 1 98.44 137 GLU B N 1
ATOM 2633 C CA . GLU B 1 137 ? -5.227 -9 -22.812 1 98.44 137 GLU B CA 1
ATOM 2634 C C . GLU B 1 137 ? -4.441 -10.141 -22.172 1 98.44 137 GLU B C 1
ATOM 2636 O O . GLU B 1 137 ? -4.324 -11.227 -22.75 1 98.44 137 GLU B O 1
ATOM 2641 N N . ILE B 1 138 ? -3.93 -9.914 -21.031 1 98.69 138 ILE B N 1
ATOM 2642 C CA . ILE B 1 138 ? -3.057 -10.883 -20.375 1 98.69 138 ILE B CA 1
ATOM 2643 C C . ILE B 1 138 ? -3.879 -12.07 -19.875 1 98.69 138 ILE B C 1
ATOM 2645 O O . ILE B 1 138 ? -3.338 -13.156 -19.656 1 98.69 138 ILE B O 1
ATOM 2649 N N . ILE B 1 139 ? -5.191 -11.914 -19.75 1 98.69 139 ILE B N 1
ATOM 2650 C CA . ILE B 1 139 ? -6.074 -12.977 -19.297 1 98.69 139 ILE B CA 1
ATOM 2651 C C . ILE B 1 139 ? -5.984 -14.172 -20.25 1 98.69 139 ILE B C 1
ATOM 2653 O O . ILE B 1 139 ? -6.07 -15.32 -19.828 1 98.69 139 ILE B O 1
ATOM 2657 N N . LYS B 1 140 ? -5.707 -13.938 -21.469 1 98.25 140 LYS B N 1
ATOM 2658 C CA . LYS B 1 140 ? -5.68 -14.961 -22.5 1 98.25 140 LYS B CA 1
ATOM 2659 C C . LYS B 1 140 ? -4.496 -15.906 -22.297 1 98.25 140 LYS B C 1
ATOM 2661 O O . LYS B 1 140 ? -4.496 -17.031 -22.828 1 98.25 140 LYS B O 1
ATOM 2666 N N . VAL B 1 141 ? -3.535 -15.508 -21.578 1 98.62 141 VAL B N 1
ATOM 2667 C CA . VAL B 1 141 ? -2.316 -16.312 -21.547 1 98.62 141 VAL B CA 1
ATOM 2668 C C . VAL B 1 141 ? -1.976 -16.672 -20.109 1 98.62 141 VAL B C 1
ATOM 2670 O O . VAL B 1 141 ? -1.064 -17.469 -19.859 1 98.62 141 VAL B O 1
ATOM 2673 N N . CYS B 1 142 ? -2.682 -16.094 -19.109 1 98.69 142 CYS B N 1
ATOM 2674 C CA . CYS B 1 142 ? -2.314 -16.344 -17.719 1 98.69 142 CYS B CA 1
ATOM 2675 C C . CYS B 1 142 ? -2.941 -17.641 -17.203 1 98.69 142 CYS B C 1
ATOM 2677 O O . CYS B 1 142 ? -3.869 -18.156 -17.812 1 98.69 142 CYS B O 1
ATOM 2679 N N . ASN B 1 143 ? -2.412 -18.141 -16.094 1 98.38 143 ASN B N 1
ATOM 2680 C CA . ASN B 1 143 ? -2.947 -19.328 -15.438 1 98.38 143 ASN B CA 1
ATOM 2681 C C . ASN B 1 143 ? -3.965 -18.969 -14.359 1 98.38 143 ASN B C 1
ATOM 2683 O O . ASN B 1 143 ? -4.953 -19.672 -14.164 1 98.38 143 ASN B O 1
ATOM 2687 N N . ILE B 1 144 ? -3.713 -17.906 -13.625 1 98.38 144 ILE B N 1
ATOM 2688 C CA . ILE B 1 144 ? -4.613 -17.375 -12.609 1 98.38 144 ILE B CA 1
ATOM 2689 C C . ILE B 1 144 ? -4.809 -15.875 -12.828 1 98.38 144 ILE B C 1
ATOM 2691 O O . ILE B 1 144 ? -3.846 -15.148 -13.07 1 98.38 144 ILE B O 1
ATOM 2695 N N . PHE B 1 145 ? -6.016 -15.5 -12.867 1 98.44 145 PHE B N 1
ATOM 2696 C CA . PHE B 1 145 ? -6.379 -14.094 -12.992 1 98.44 145 PHE B CA 1
ATOM 2697 C C . PHE B 1 145 ? -7.156 -13.625 -11.766 1 98.44 145 PHE B C 1
ATOM 2699 O O . PHE B 1 145 ? -8.117 -14.273 -11.352 1 98.44 145 PHE B O 1
ATOM 2706 N N . LEU B 1 146 ? -6.695 -12.547 -11.148 1 98.25 146 LEU B N 1
ATOM 2707 C CA . LEU B 1 146 ? -7.395 -11.93 -10.0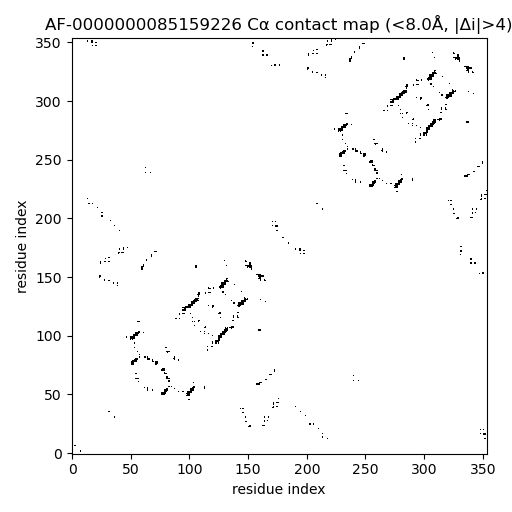31 1 98.25 146 LEU B CA 1
ATOM 2708 C C . LEU B 1 146 ? -7.828 -10.508 -10.375 1 98.25 146 LEU B C 1
ATOM 2710 O O . LEU B 1 146 ? -6.992 -9.625 -10.547 1 98.25 146 LEU B O 1
ATOM 2714 N N . LEU B 1 147 ? -9.109 -10.312 -10.445 1 98.12 147 LEU B N 1
ATOM 2715 C CA . LEU B 1 147 ? -9.703 -9.016 -10.742 1 98.12 147 LEU B CA 1
ATOM 2716 C C . LEU B 1 147 ? -9.875 -8.188 -9.469 1 98.12 147 LEU B C 1
ATOM 2718 O O . LEU B 1 147 ? -10.383 -8.688 -8.469 1 98.12 147 LEU B O 1
ATOM 2722 N N . VAL B 1 148 ? -9.367 -6.93 -9.484 1 97.25 148 VAL B N 1
ATOM 2723 C CA . VAL B 1 148 ? -9.68 -5.988 -8.414 1 97.25 148 VAL B CA 1
ATOM 2724 C C . VAL B 1 148 ? -10.609 -4.898 -8.945 1 97.25 148 VAL B C 1
ATOM 2726 O O . VAL B 1 148 ? -10.719 -4.703 -10.156 1 97.25 148 VAL B O 1
ATOM 2729 N N . LYS B 1 149 ? -11.273 -4.238 -8.062 1 96.12 149 LYS B N 1
ATOM 2730 C CA . LYS B 1 149 ? -12.18 -3.168 -8.469 1 96.12 149 LYS B CA 1
ATOM 2731 C C . LYS B 1 149 ? -11.406 -1.944 -8.953 1 96.12 149 LYS B C 1
ATOM 2733 O O . LYS B 1 149 ? -10.328 -1.646 -8.438 1 96.12 149 LYS B O 1
ATOM 2738 N N . ASN B 1 150 ? -12 -1.266 -9.977 1 94.38 150 ASN B N 1
ATOM 2739 C CA . ASN B 1 150 ? -11.383 -0.083 -10.562 1 94.38 150 ASN B CA 1
ATOM 2740 C C . ASN B 1 150 ? -11.977 1.202 -10 1 94.38 150 ASN B C 1
ATOM 2742 O O . ASN B 1 150 ? -12.391 2.084 -10.75 1 94.38 150 ASN B O 1
ATOM 2746 N N . ASN B 1 151 ? -11.945 1.356 -8.648 1 93.25 151 ASN B N 1
ATOM 2747 C CA . ASN B 1 151 ? -12.648 2.479 -8.039 1 93.25 151 ASN B CA 1
ATOM 2748 C C . ASN B 1 151 ? -11.797 3.143 -6.953 1 93.25 151 ASN B C 1
ATOM 2750 O O . ASN B 1 151 ? -12.312 3.938 -6.16 1 93.25 151 ASN B O 1
ATOM 2754 N N . GLU B 1 152 ? -10.5 2.893 -6.898 1 93.12 152 GLU B N 1
ATOM 2755 C CA . GLU B 1 152 ? -9.672 3.453 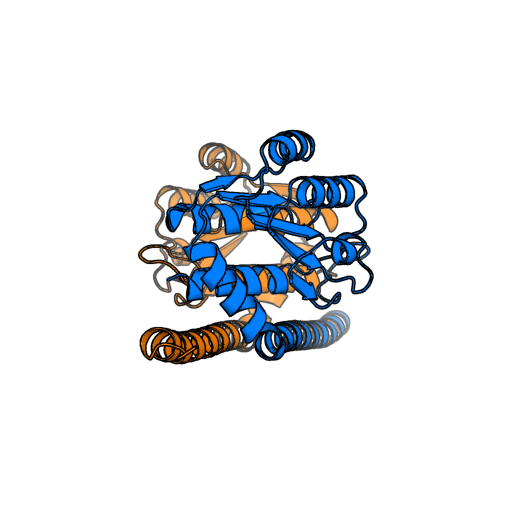-5.836 1 93.12 152 GLU B CA 1
ATOM 2756 C C . GLU B 1 152 ? -9.062 4.785 -6.258 1 93.12 152 GLU B C 1
ATOM 2758 O O . GLU B 1 152 ? -8.328 5.41 -5.484 1 93.12 152 GLU B O 1
ATOM 2763 N N . ASP B 1 153 ? -9.328 5.207 -7.406 1 88.5 153 ASP B N 1
ATOM 2764 C CA . ASP B 1 153 ? -8.703 6.422 -7.918 1 88.5 153 ASP B CA 1
ATOM 2765 C C . ASP B 1 153 ? -9.102 7.637 -7.082 1 88.5 153 ASP B C 1
ATOM 2767 O O . ASP B 1 153 ? -10.289 7.895 -6.879 1 88.5 153 ASP B O 1
ATOM 2771 N N . VAL B 1 154 ? -8.094 8.328 -6.66 1 88.19 154 VAL B N 1
ATOM 2772 C CA . VAL B 1 154 ? -8.375 9.516 -5.867 1 88.19 154 VAL B CA 1
ATOM 2773 C C . VAL B 1 154 ? -8.062 10.766 -6.684 1 88.19 154 VAL B C 1
ATOM 2775 O O . VAL B 1 154 ? -8.328 11.891 -6.242 1 88.19 154 VAL B O 1
ATOM 2778 N N . LEU B 1 155 ? -7.449 10.656 -7.848 1 87.5 155 LEU B N 1
ATOM 2779 C CA . LEU B 1 155 ? -7.199 11.758 -8.773 1 87.5 155 LEU B CA 1
ATOM 2780 C C . LEU B 1 155 ? -7.809 11.461 -10.141 1 87.5 155 LEU B C 1
ATOM 2782 O O . LEU B 1 155 ? -7.918 10.297 -10.539 1 87.5 155 LEU B O 1
ATOM 2786 N N . TYR B 1 156 ? -7.957 12.562 -10.773 1 78.94 156 TYR B N 1
ATOM 2787 C CA . TYR B 1 156 ? -8.469 12.406 -12.133 1 78.94 156 TYR B CA 1
ATOM 2788 C C . TYR B 1 156 ? -7.41 11.805 -13.047 1 78.94 156 TYR B C 1
ATOM 2790 O O . TYR B 1 156 ? -6.227 12.141 -12.945 1 78.94 156 TYR B O 1
ATOM 2798 N N . ASP B 1 157 ? -7.727 10.742 -13.789 1 73.94 157 ASP B N 1
ATOM 2799 C CA . ASP B 1 157 ? -6.883 10.148 -14.82 1 73.94 157 ASP B CA 1
ATOM 2800 C C . ASP B 1 157 ? -5.809 9.258 -14.195 1 73.94 157 ASP B C 1
ATOM 2802 O O . ASP B 1 157 ? -4.793 8.961 -14.836 1 73.94 157 ASP B O 1
ATOM 2806 N N . HIS B 1 158 ? -5.871 9.281 -12.867 1 77.75 158 HIS B N 1
ATOM 2807 C CA . HIS B 1 158 ? -4.965 8.359 -12.195 1 77.75 158 HIS B CA 1
ATOM 2808 C C . HIS B 1 158 ? -5.672 7.066 -11.82 1 77.75 158 HIS B C 1
ATOM 2810 O O . HIS B 1 158 ? -6.711 7.094 -11.148 1 77.75 158 HIS B O 1
ATOM 2816 N N . THR B 1 159 ? -5.227 6.121 -12.445 1 73.31 159 THR B N 1
ATOM 2817 C CA . THR B 1 159 ? -5.844 4.82 -12.211 1 73.31 159 THR B CA 1
ATOM 2818 C C . THR B 1 159 ? -4.984 3.982 -11.266 1 73.31 159 THR B C 1
ATOM 2820 O O . THR B 1 159 ? -3.799 3.766 -11.523 1 73.31 159 THR B O 1
ATOM 2823 N N . ASN B 1 160 ? -5.727 3.615 -10.164 1 83.31 160 ASN B N 1
ATOM 2824 C CA . ASN B 1 160 ? -4.969 2.762 -9.258 1 83.31 160 ASN B CA 1
ATOM 2825 C C . ASN B 1 160 ? -5.887 1.865 -8.438 1 83.31 160 ASN B C 1
ATOM 2827 O O . ASN B 1 160 ? -7.09 2.115 -8.352 1 83.31 160 ASN B O 1
ATOM 2831 N N . ALA B 1 161 ? -5.359 0.799 -8.055 1 91.81 161 ALA B N 1
ATOM 2832 C CA . ALA B 1 161 ? -5.969 -0.092 -7.07 1 91.81 161 ALA B CA 1
ATOM 2833 C C . ALA B 1 161 ? -4.957 -0.502 -6 1 91.81 161 ALA B C 1
ATOM 2835 O O . ALA B 1 161 ? -4.852 -1.683 -5.66 1 91.81 161 ALA B O 1
ATOM 2836 N N . ARG B 1 162 ? -4.273 0.443 -5.492 1 93.31 162 ARG B N 1
ATOM 2837 C CA . ARG B 1 162 ? -3.094 0.215 -4.66 1 93.31 162 ARG B CA 1
ATOM 2838 C C . ARG B 1 162 ? -3.453 -0.565 -3.4 1 93.31 162 ARG B C 1
ATOM 2840 O O . ARG B 1 162 ? -2.766 -1.525 -3.043 1 93.31 162 ARG B O 1
ATOM 2847 N N . ILE B 1 163 ? -4.492 -0.166 -2.713 1 96.31 163 ILE B N 1
ATOM 2848 C CA . ILE B 1 163 ? -4.832 -0.813 -1.45 1 96.31 163 ILE B CA 1
ATOM 2849 C C . ILE B 1 163 ? -5.258 -2.256 -1.709 1 96.31 163 ILE B C 1
ATOM 2851 O O . ILE B 1 163 ? -4.848 -3.17 -0.988 1 96.31 163 ILE B O 1
ATOM 2855 N N . SER B 1 164 ? -6.004 -2.463 -2.76 1 97.38 164 SER B N 1
ATOM 2856 C CA . SER B 1 164 ? -6.449 -3.807 -3.113 1 97.38 164 SER B CA 1
ATOM 2857 C C . SER B 1 164 ? -5.266 -4.703 -3.471 1 97.38 164 SER B C 1
ATOM 2859 O O . SER B 1 164 ? -5.176 -5.836 -2.994 1 97.38 164 SER B O 1
ATOM 2861 N N . PHE B 1 165 ? -4.367 -4.188 -4.332 1 96.75 165 PHE B N 1
ATOM 2862 C CA . PHE B 1 165 ? -3.203 -4.969 -4.727 1 96.75 165 PHE B CA 1
ATOM 2863 C C . PHE B 1 165 ? -2.326 -5.281 -3.52 1 96.75 165 PHE B C 1
ATOM 2865 O O . PHE B 1 165 ? -1.855 -6.41 -3.365 1 96.75 165 PHE B O 1
ATOM 2872 N N . LEU B 1 166 ? -2.113 -4.305 -2.664 1 96.44 166 LEU B N 1
ATOM 2873 C CA . LEU B 1 166 ? -1.309 -4.508 -1.464 1 96.44 166 LEU B CA 1
ATOM 2874 C C . LEU B 1 166 ? -1.946 -5.547 -0.55 1 96.44 166 LEU B C 1
ATOM 2876 O O . LEU B 1 166 ? -1.255 -6.418 -0.017 1 96.44 166 LEU B O 1
ATOM 2880 N N . TYR B 1 167 ? -3.24 -5.5 -0.383 1 97.56 167 TYR B N 1
ATOM 2881 C CA . TYR B 1 167 ? -3.967 -6.461 0.437 1 97.56 167 TYR B CA 1
ATOM 2882 C C . TYR B 1 167 ? -3.75 -7.883 -0.069 1 97.56 167 TYR B C 1
ATOM 2884 O O . TYR B 1 167 ? -3.537 -8.805 0.721 1 97.56 167 TYR B O 1
ATOM 2892 N N . ILE B 1 168 ? -3.771 -8.047 -1.341 1 97.62 168 ILE B N 1
ATOM 2893 C CA . ILE B 1 168 ? -3.625 -9.367 -1.935 1 97.62 168 ILE B CA 1
ATOM 2894 C C . ILE B 1 168 ? -2.213 -9.891 -1.682 1 97.62 168 ILE B C 1
ATOM 2896 O O . ILE B 1 168 ? -2.035 -11.023 -1.217 1 97.62 168 ILE B O 1
ATOM 2900 N N . ILE B 1 169 ? -1.168 -9.055 -1.937 1 96.25 169 ILE B N 1
ATOM 2901 C CA . ILE B 1 169 ? 0.195 -9.555 -1.813 1 96.25 169 ILE B CA 1
ATOM 2902 C C . ILE B 1 169 ? 0.521 -9.812 -0.344 1 96.25 169 ILE B C 1
ATOM 2904 O O . ILE B 1 169 ? 1.245 -10.758 -0.016 1 96.25 169 ILE B O 1
ATOM 2908 N N . MET B 1 170 ? -0.061 -9.008 0.568 1 95.81 170 MET B N 1
ATOM 2909 C CA . MET B 1 170 ? 0.173 -9.242 1.989 1 95.81 170 MET B CA 1
ATOM 2910 C C . MET B 1 170 ? -0.498 -10.539 2.441 1 95.81 170 MET B C 1
ATOM 2912 O O . MET B 1 170 ? 0.018 -11.234 3.316 1 95.81 170 MET B O 1
ATOM 2916 N N . ASN B 1 171 ? -1.631 -10.844 1.873 1 96.25 171 ASN B N 1
ATOM 2917 C CA . ASN B 1 171 ? -2.283 -12.117 2.17 1 96.25 171 ASN B CA 1
ATOM 2918 C C . ASN B 1 171 ? -1.447 -13.297 1.693 1 96.25 171 ASN B C 1
ATOM 2920 O O . ASN B 1 171 ? -1.372 -14.32 2.373 1 96.25 171 ASN B O 1
ATOM 2924 N N . ILE B 1 172 ? -0.878 -13.156 0.495 1 96.62 172 ILE B N 1
ATOM 2925 C CA . ILE B 1 172 ? -0.012 -14.211 -0.015 1 96.62 172 ILE B CA 1
ATOM 2926 C C . ILE B 1 172 ? 1.136 -14.453 0.961 1 96.62 172 ILE B C 1
ATOM 2928 O O . ILE B 1 172 ? 1.399 -15.602 1.349 1 96.62 172 ILE B O 1
ATOM 2932 N N . ILE B 1 173 ? 1.778 -13.383 1.421 1 95.56 173 ILE B N 1
ATOM 2933 C CA . ILE B 1 173 ? 2.914 -13.5 2.33 1 95.56 173 ILE B CA 1
ATOM 2934 C C . ILE B 1 173 ? 2.445 -14.062 3.67 1 95.56 173 ILE B C 1
ATOM 2936 O O . ILE B 1 173 ? 3.123 -14.906 4.266 1 95.56 173 ILE B O 1
ATOM 2940 N N . ASN B 1 174 ? 1.279 -13.586 4.152 1 94.94 174 ASN B N 1
ATOM 2941 C CA . ASN B 1 174 ? 0.702 -14.07 5.402 1 94.94 174 ASN B CA 1
ATOM 2942 C C . ASN B 1 174 ? 0.485 -15.578 5.371 1 94.94 174 ASN B C 1
ATOM 2944 O O . ASN B 1 174 ? 0.76 -16.266 6.355 1 94.94 174 ASN B O 1
ATOM 2948 N N . LEU B 1 175 ? 0.055 -16.078 4.234 1 94.75 175 LEU B N 1
ATOM 2949 C CA . LEU B 1 175 ? -0.266 -17.5 4.125 1 94.75 175 LEU B CA 1
ATOM 2950 C C . LEU B 1 175 ? 0.99 -18.328 3.863 1 94.75 175 LEU B C 1
ATOM 2952 O O . LEU B 1 175 ? 0.993 -19.531 4.062 1 94.75 175 LEU B O 1
ATOM 2956 N N . LEU B 1 176 ? 2.055 -17.672 3.395 1 91.44 176 LEU B N 1
ATOM 2957 C CA . LEU B 1 176 ? 3.342 -18.344 3.227 1 91.44 176 LEU B CA 1
ATOM 2958 C C . LEU B 1 176 ? 4.047 -18.5 4.57 1 91.44 176 LEU B C 1
ATOM 2960 O O . LEU B 1 176 ? 4.992 -19.281 4.688 1 91.44 176 LEU B O 1
ATOM 2964 N N . LYS B 1 177 ? 3.643 -17.672 5.605 1 81.06 177 LYS B N 1
ATOM 2965 C CA . LYS B 1 177 ? 4.23 -17.734 6.938 1 81.06 177 LYS B CA 1
ATOM 2966 C C . LYS B 1 177 ? 3.918 -19.078 7.605 1 81.06 177 LYS B C 1
ATOM 2968 O O . LYS B 1 177 ? 4.785 -19.672 8.25 1 81.06 177 LYS B O 1
#

Nearest PDB structures (foldseek):
  7en5-assembly1_A  TM=8.555E-01  e=6.274E-09  Escherichia coli K-12
  7en6-assembly1_D  TM=8.394E-01  e=1.282E-08  Escherichia coli
  7en7-assembly1_A  TM=8.336E-01  e=5.047E-08  Escherichia coli K-12
  4ivn-assembly1_A  TM=8.570E-01  e=1.095E-07  Vibrio vulnificus YJ016
  4ivn-assembly1_B  TM=7.882E-01  e=8.128E-08  Vibrio vulnificus YJ016